Protein AF-G0EFP1-F1 (afdb_monomer_lite)

Secondary structure (DSSP, 8-state):
--THHHHHHHHHHHHHHTHHHHHHHHHHHHHHHHHH-SS-HHHHHHHHHHH-TTS-HHHHHHHHHHHHHHHHHHHHHHHHH---HHHH--HHHHHHHHIIIIIHHHHHHHHHHHHHT--EEE--SSSSPPPSEEEEEEEE-SSEEEEEEEEE-HHHHHHHHHHHHHHHHHHHTTPPPPPPTTTT-----EEEEEETTT--EEEEEEEETTEEEEEEGGGB-EETTEEEEEE-TT---EEE-BS-HHHHHHHHHH-SS--TTHHHHHHHHHHHHHHHHHHHHHHT----------SS-------------TT-----

Foldseek 3Di:
DPPPPPVVVVLLVQLVVCQVVLLVLLLVVLVVCLVPDPDDLLLVVLSCLSVAPQADPVLNVQLVVLSSVQSSQLSSCCVVPVDDSNVSRDSVVSSVCSCVRRVPVVCVVCVVLCVQAPAQEDEDVVFDPAFPDKDWDWDDDPWKIKIKIWTHGPCLVVCQVVLVVVQVVCVVVVHDRPDHSLVVPQTWIKIFIATPPPRATQWIWTDQRPFIFIGGPVFADDDSRYWYWFDDRPDSGTATHGPDLVSQLVRLLVTPDPDPCSNVSSVVSSVRRVVSVVSCVVPVRPRPPPPPCPPSPPDDPGDPDDPPDSPPDDDD

pLDDT: mean 75.45, std 19.19, range [23.55, 97.88]

Organism: Pyrolobus fumarii (strain DSM 11204 / 1A) (NCBI:txid694429)

Structure (mmCIF, N/CA/C/O backbone):
data_AF-G0EFP1-F1
#
_entry.id   AF-G0EFP1-F1
#
loop_
_atom_site.group_PDB
_atom_site.id
_atom_site.type_symbol
_atom_site.label_atom_id
_atom_site.label_alt_id
_atom_site.label_comp_id
_atom_site.label_asym_id
_atom_site.label_entity_id
_atom_site.label_seq_id
_atom_site.pdbx_PDB_ins_code
_atom_site.Cartn_x
_atom_site.Cartn_y
_atom_site.Cartn_z
_atom_site.occupancy
_atom_site.B_iso_or_equiv
_atom_site.auth_seq_id
_atom_site.auth_comp_id
_atom_site.auth_asym_id
_atom_site.auth_atom_id
_atom_site.pdbx_PDB_model_num
ATOM 1 N N . MET A 1 1 ? -45.341 -12.953 31.056 1.00 45.78 1 MET A N 1
ATOM 2 C CA . MET A 1 1 ? -43.883 -12.729 31.180 1.00 45.78 1 MET A CA 1
ATOM 3 C C . MET A 1 1 ? -43.419 -11.930 29.965 1.00 45.78 1 MET A C 1
ATOM 5 O O . MET A 1 1 ? -43.384 -12.487 28.881 1.00 45.78 1 MET A O 1
ATOM 9 N N . GLY A 1 2 ? -43.171 -10.623 30.105 1.00 49.38 2 GLY A N 1
ATOM 10 C CA . GLY A 1 2 ? -42.844 -9.733 28.971 1.00 49.38 2 GLY A CA 1
ATOM 11 C C . GLY A 1 2 ? -42.000 -8.502 29.335 1.00 49.38 2 GLY A C 1
ATOM 12 O O . GLY A 1 2 ? -41.936 -7.553 28.566 1.00 49.38 2 GLY A O 1
ATOM 13 N N . GLY A 1 3 ? -41.352 -8.491 30.507 1.00 51.41 3 GLY A N 1
ATOM 14 C CA . GLY A 1 3 ? -40.657 -7.308 31.043 1.00 51.41 3 GLY A CA 1
ATOM 15 C C . GLY A 1 3 ? -39.230 -7.060 30.527 1.00 51.41 3 GLY A C 1
ATOM 16 O O . GLY A 1 3 ? -38.629 -6.054 30.883 1.00 51.41 3 GLY A O 1
ATOM 17 N N . GLY A 1 4 ? -38.662 -7.946 29.700 1.00 54.00 4 GLY A N 1
ATOM 18 C CA . GLY A 1 4 ? -37.251 -7.853 29.288 1.00 54.00 4 GLY A CA 1
ATOM 19 C C . GLY A 1 4 ? -36.948 -6.834 28.180 1.00 54.00 4 GLY A C 1
ATOM 20 O O . GLY A 1 4 ? -35.808 -6.397 28.044 1.00 54.00 4 GLY A O 1
ATOM 21 N N . SER A 1 5 ? -37.944 -6.432 27.382 1.00 60.22 5 SER A N 1
ATOM 22 C CA . SER A 1 5 ? -37.694 -5.662 26.152 1.00 60.22 5 SER A CA 1
ATOM 23 C C . SER A 1 5 ? -37.491 -4.159 26.384 1.00 60.22 5 SER A C 1
ATOM 25 O O . SER A 1 5 ? -36.650 -3.565 25.712 1.00 60.22 5 SER A O 1
ATOM 27 N N . ALA A 1 6 ? -38.212 -3.544 27.328 1.00 63.56 6 ALA A N 1
ATOM 28 C CA . ALA A 1 6 ? -38.136 -2.100 27.579 1.00 63.56 6 ALA A CA 1
ATOM 29 C C . ALA A 1 6 ? -36.836 -1.688 28.291 1.00 63.56 6 ALA A C 1
ATOM 31 O O . ALA A 1 6 ? -36.198 -0.713 27.899 1.00 63.56 6 ALA A O 1
ATOM 32 N N . ALA A 1 7 ? -36.386 -2.472 29.278 1.00 67.75 7 ALA A N 1
ATOM 33 C CA . ALA A 1 7 ? -35.127 -2.214 29.979 1.00 67.75 7 ALA A CA 1
ATOM 34 C C . ALA A 1 7 ? -33.909 -2.352 29.045 1.00 67.75 7 ALA A C 1
ATOM 36 O O . ALA A 1 7 ? -32.998 -1.528 29.073 1.00 67.75 7 ALA A O 1
ATOM 37 N N . ALA A 1 8 ? -33.918 -3.350 28.153 1.00 69.56 8 ALA A N 1
ATOM 38 C CA . ALA A 1 8 ? -32.854 -3.538 27.168 1.00 69.56 8 ALA A CA 1
ATOM 39 C C . ALA A 1 8 ? -32.821 -2.431 26.097 1.00 69.56 8 ALA A C 1
ATOM 41 O O . ALA A 1 8 ? -31.744 -2.095 25.600 1.00 69.56 8 ALA A O 1
ATOM 42 N N . ALA A 1 9 ? -33.978 -1.862 25.740 1.00 72.88 9 ALA A N 1
ATOM 43 C CA . ALA A 1 9 ? -34.062 -0.723 24.828 1.00 72.88 9 ALA A CA 1
ATOM 44 C C . ALA A 1 9 ? -33.479 0.553 25.464 1.00 72.88 9 ALA A C 1
ATOM 46 O O . ALA A 1 9 ? -32.617 1.182 24.853 1.00 72.88 9 ALA A O 1
ATOM 47 N N . GLY A 1 10 ? -33.839 0.859 26.718 1.00 79.69 10 GLY A N 1
ATOM 48 C CA . GLY A 1 10 ? -33.306 2.023 27.440 1.00 79.69 10 GLY A CA 1
ATOM 49 C C . GLY A 1 10 ? -31.780 1.996 27.584 1.00 79.69 10 GLY A C 1
ATOM 50 O O . GLY A 1 10 ? -31.104 2.962 27.239 1.00 79.69 10 GLY A O 1
ATOM 51 N N . VAL A 1 11 ? -31.212 0.842 27.959 1.00 80.81 11 VAL A N 1
ATOM 52 C CA . VAL A 1 11 ? -29.749 0.669 28.070 1.00 80.81 11 VAL A CA 1
ATOM 53 C C . VAL A 1 11 ? -29.036 0.888 26.729 1.00 80.81 11 VAL A C 1
ATOM 55 O O . VAL A 1 11 ? -27.918 1.404 26.694 1.00 80.81 11 VAL A O 1
ATOM 58 N N . ARG A 1 12 ? -29.658 0.515 25.602 1.00 80.62 12 ARG A N 1
ATOM 59 C CA . ARG A 1 12 ? -29.070 0.727 24.268 1.00 80.62 12 ARG A CA 1
ATOM 60 C C . ARG A 1 12 ? -29.062 2.196 23.862 1.00 80.62 12 ARG A C 1
ATOM 62 O O . ARG A 1 12 ? -28.084 2.632 23.253 1.00 80.62 12 ARG A O 1
ATOM 69 N N . ASP A 1 13 ? -30.108 2.942 24.188 1.00 86.25 13 ASP A N 1
ATOM 70 C CA . ASP A 1 13 ? -30.174 4.369 23.871 1.00 86.25 13 ASP A CA 1
ATOM 71 C C . ASP A 1 13 ? -29.194 5.179 24.726 1.00 86.25 13 ASP A C 1
ATOM 73 O O . ASP A 1 13 ? -28.472 6.029 24.196 1.00 86.25 13 ASP A O 1
ATOM 77 N N . ASP A 1 14 ? -29.044 4.837 26.005 1.00 87.25 14 ASP A N 1
ATOM 78 C CA . ASP A 1 14 ? -28.037 5.461 26.866 1.00 87.25 14 ASP A CA 1
ATOM 79 C C . ASP A 1 14 ? -26.607 5.097 26.446 1.00 87.25 14 ASP A C 1
ATOM 81 O O . ASP A 1 14 ? -25.728 5.961 26.400 1.00 87.25 14 ASP A O 1
ATOM 85 N N . ALA A 1 15 ? -26.363 3.855 26.016 1.00 89.25 15 ALA A N 1
ATOM 86 C CA . ALA A 1 15 ? -25.062 3.466 25.471 1.00 89.25 15 ALA A CA 1
ATOM 87 C C . ALA A 1 15 ? -24.703 4.251 24.197 1.00 89.25 15 ALA A C 1
ATOM 89 O O . ALA A 1 15 ? -23.540 4.600 23.990 1.00 89.25 15 ALA A O 1
ATOM 90 N N . ARG A 1 16 ? -25.689 4.570 23.344 1.00 88.50 16 ARG A N 1
ATOM 91 C CA . ARG A 1 16 ? -25.474 5.403 22.149 1.00 88.50 16 ARG A CA 1
ATOM 92 C C . ARG A 1 16 ? -25.093 6.837 22.507 1.00 88.50 16 ARG A C 1
ATOM 94 O O . ARG A 1 16 ? -24.258 7.411 21.813 1.00 88.50 16 ARG A O 1
ATOM 101 N N . ARG A 1 17 ? -25.639 7.393 23.593 1.00 91.75 17 ARG A N 1
ATOM 102 C CA . ARG A 1 17 ? -25.256 8.725 24.101 1.00 91.75 17 ARG A CA 1
ATOM 103 C C . ARG A 1 17 ? -23.808 8.759 24.597 1.00 91.75 17 ARG A C 1
ATOM 105 O O . ARG A 1 17 ? -23.119 9.752 24.393 1.00 91.75 17 ARG A O 1
ATOM 112 N N . LEU A 1 18 ? -23.324 7.660 25.179 1.00 92.00 18 LEU A N 1
ATOM 113 C CA . LEU A 1 18 ? -21.943 7.524 25.662 1.00 92.00 18 LEU A CA 1
ATOM 114 C C . LEU A 1 18 ? -20.920 7.180 24.566 1.00 92.00 18 LEU A C 1
ATOM 116 O O . LEU A 1 18 ? -19.719 7.131 24.838 1.00 92.00 18 LEU A O 1
ATOM 120 N N . LEU A 1 19 ? -21.362 6.949 23.326 1.00 90.00 19 LEU A N 1
ATOM 121 C CA . LEU A 1 19 ? -20.497 6.490 22.240 1.00 90.00 19 LEU A CA 1
ATOM 122 C C . LEU A 1 19 ? -19.274 7.400 21.987 1.00 90.00 19 LEU A C 1
ATOM 124 O O . LEU A 1 19 ? -18.173 6.853 21.893 1.00 90.00 19 LEU A O 1
ATOM 128 N N . PRO A 1 20 ? -19.390 8.744 21.929 1.00 92.56 20 PRO A N 1
ATOM 129 C CA . PRO A 1 20 ? -18.225 9.609 21.719 1.00 92.56 20 PRO A CA 1
ATOM 130 C C . PRO A 1 20 ? -17.177 9.483 22.836 1.00 92.56 20 PRO A C 1
ATOM 132 O O . PRO A 1 20 ? -15.982 9.401 22.561 1.00 92.56 20 PRO A O 1
ATOM 135 N N . GLN A 1 21 ? -17.622 9.382 24.093 1.00 92.69 21 GLN A N 1
ATOM 136 C CA . GLN A 1 21 ? -16.735 9.225 25.252 1.00 92.69 21 GLN A CA 1
ATOM 137 C C . GLN A 1 21 ? -16.020 7.868 25.225 1.00 92.69 21 GLN A C 1
ATOM 139 O O . GLN A 1 21 ? -14.828 7.771 25.517 1.00 92.69 21 GLN A O 1
ATOM 144 N N . ALA A 1 22 ? -16.730 6.809 24.827 1.00 89.75 22 ALA A N 1
ATOM 145 C CA . ALA A 1 22 ? -16.151 5.480 24.683 1.00 89.75 22 ALA A CA 1
ATOM 146 C C . ALA A 1 22 ? -15.106 5.416 23.551 1.00 89.75 22 ALA A C 1
ATOM 148 O O . ALA A 1 22 ? -14.075 4.763 23.719 1.00 89.75 22 ALA A O 1
ATOM 149 N N . ILE A 1 23 ? -15.325 6.117 22.431 1.00 89.62 23 ILE A N 1
ATOM 150 C CA . ILE A 1 23 ? -14.333 6.244 21.347 1.00 89.62 23 ILE A CA 1
ATOM 151 C C . ILE A 1 23 ? -13.080 6.966 21.857 1.00 89.62 23 ILE A C 1
ATOM 153 O O . ILE A 1 23 ? -11.978 6.434 21.725 1.00 89.62 23 ILE A O 1
ATOM 157 N N . GLN A 1 24 ? -13.239 8.101 22.542 1.00 91.12 24 GLN A N 1
ATOM 158 C CA . GLN A 1 24 ? -12.116 8.841 23.127 1.00 91.12 24 GLN A CA 1
ATOM 159 C C . GLN A 1 24 ? -11.308 7.982 24.122 1.00 91.12 24 GLN A C 1
ATOM 161 O O . GLN A 1 24 ? -10.073 8.018 24.153 1.00 91.12 24 GLN A O 1
ATOM 166 N N . ALA A 1 25 ? -11.990 7.154 24.920 1.00 88.94 25 ALA A N 1
ATOM 167 C CA . ALA A 1 25 ? -11.348 6.203 25.825 1.00 88.94 25 ALA A CA 1
ATOM 168 C C . ALA A 1 25 ? -10.535 5.128 25.074 1.00 88.94 25 ALA A C 1
ATOM 170 O O . ALA A 1 25 ? -9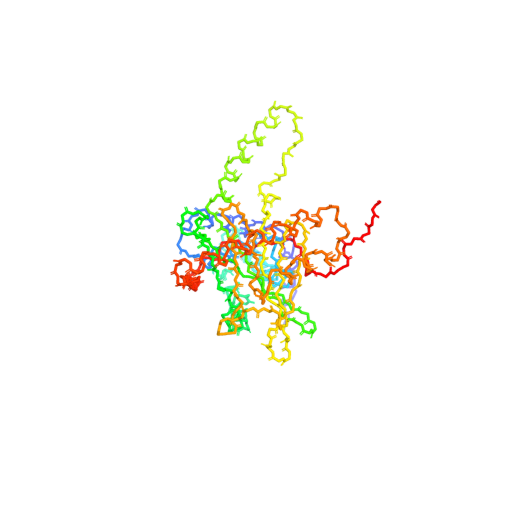.447 4.752 25.528 1.00 88.94 25 ALA A O 1
ATOM 171 N N . ILE A 1 26 ? -11.029 4.643 23.928 1.00 89.00 26 ILE A N 1
ATOM 172 C CA . ILE A 1 26 ? -10.292 3.723 23.048 1.00 89.00 26 ILE A CA 1
ATOM 173 C C . ILE A 1 26 ? -9.031 4.395 22.504 1.00 89.00 26 ILE A C 1
ATOM 175 O O . ILE A 1 26 ? -7.943 3.833 22.658 1.00 89.00 26 ILE A O 1
ATOM 179 N N . GLU A 1 27 ? -9.150 5.595 21.935 1.00 88.25 27 GLU A N 1
ATOM 180 C CA . GLU A 1 27 ? -8.028 6.332 21.343 1.00 88.25 27 GLU A CA 1
ATOM 181 C C . GLU A 1 27 ? -6.901 6.552 22.356 1.00 88.25 27 GLU A C 1
ATOM 183 O O . GLU A 1 27 ? -5.749 6.180 22.117 1.00 88.25 27 GLU A O 1
ATOM 188 N N . LYS A 1 28 ? -7.245 7.051 23.550 1.00 89.69 28 LYS A N 1
ATOM 189 C CA . LYS A 1 28 ? -6.296 7.260 24.653 1.00 89.69 28 LYS A CA 1
ATOM 190 C C . LYS A 1 28 ? -5.547 5.975 25.014 1.00 89.69 28 LYS A C 1
ATOM 192 O O . LYS A 1 28 ? -4.343 5.999 25.291 1.00 89.69 28 LYS A O 1
ATOM 197 N N . ARG A 1 29 ? -6.238 4.831 25.017 1.00 88.69 29 ARG A N 1
ATOM 198 C CA . ARG A 1 29 ? -5.626 3.535 25.333 1.00 88.69 29 ARG A CA 1
ATOM 199 C C . ARG A 1 29 ? -4.753 2.989 24.213 1.00 88.69 29 ARG A C 1
ATOM 201 O O . ARG A 1 29 ? -3.723 2.389 24.521 1.00 88.69 29 ARG A O 1
ATOM 208 N N . LEU A 1 30 ? -5.126 3.200 22.955 1.00 85.94 30 LEU A N 1
ATOM 209 C CA . LEU A 1 30 ? -4.290 2.851 21.808 1.00 85.94 30 LEU A CA 1
ATOM 210 C C . LEU A 1 30 ? -3.011 3.693 21.786 1.00 85.94 30 LEU A C 1
ATOM 212 O O . LEU A 1 30 ? -1.922 3.133 21.696 1.00 85.94 30 LEU A O 1
ATOM 216 N N . GLN A 1 31 ? -3.104 5.006 22.003 1.00 86.25 31 GLN A N 1
ATOM 217 C CA . GLN A 1 31 ? -1.928 5.875 22.120 1.00 86.25 31 GLN A CA 1
ATOM 218 C C . GLN A 1 31 ? -0.997 5.437 23.263 1.00 86.25 31 GLN A C 1
ATOM 220 O O . GLN A 1 31 ? 0.221 5.357 23.093 1.00 86.25 31 GLN A O 1
ATOM 225 N N . ALA A 1 32 ? -1.556 5.090 24.428 1.00 87.06 32 ALA A N 1
ATOM 226 C CA . ALA A 1 32 ? -0.771 4.552 25.539 1.00 87.06 32 ALA A CA 1
ATOM 227 C C . ALA A 1 32 ? -0.103 3.206 25.194 1.00 87.06 32 ALA A C 1
ATOM 229 O O . ALA A 1 32 ? 1.018 2.949 25.637 1.00 87.06 32 ALA A O 1
ATOM 230 N N . TYR A 1 33 ? -0.766 2.355 24.404 1.00 84.94 33 TYR A N 1
ATOM 231 C CA . TYR A 1 33 ? -0.208 1.094 23.914 1.00 84.94 33 TYR A CA 1
ATOM 232 C C . TYR A 1 33 ? 0.968 1.325 22.954 1.00 84.94 33 TYR A C 1
ATOM 234 O O . TYR A 1 33 ? 2.028 0.723 23.146 1.00 84.94 33 TYR A O 1
ATOM 242 N N . LEU A 1 34 ? 0.813 2.235 21.986 1.00 79.25 34 LEU A N 1
ATOM 243 C CA . LEU A 1 34 ? 1.847 2.600 21.011 1.00 79.25 34 LEU A CA 1
ATOM 244 C C . LEU A 1 34 ? 3.135 3.087 21.688 1.00 79.25 34 LEU A C 1
ATOM 246 O O . LEU A 1 34 ? 4.224 2.659 21.312 1.00 79.25 34 LEU A O 1
ATOM 250 N N . ARG A 1 35 ? 3.015 3.905 22.744 1.00 82.00 35 ARG A N 1
ATOM 251 C CA . ARG A 1 35 ? 4.166 4.397 23.525 1.00 82.00 35 ARG A CA 1
ATOM 252 C C . ARG A 1 35 ? 4.910 3.289 24.278 1.00 82.00 35 ARG A C 1
ATOM 254 O O . ARG A 1 35 ? 6.112 3.401 24.487 1.00 82.00 35 ARG A O 1
ATOM 261 N N . LYS A 1 36 ? 4.205 2.241 24.724 1.00 81.25 36 LYS A N 1
ATOM 262 C CA . LYS A 1 36 ? 4.746 1.210 25.631 1.00 81.25 36 LYS A CA 1
ATOM 263 C C . LYS A 1 36 ? 5.221 -0.068 24.940 1.00 81.25 36 LYS A C 1
ATOM 265 O O . LYS A 1 36 ? 6.009 -0.795 25.535 1.00 81.25 36 LYS A O 1
ATOM 270 N N . SER A 1 37 ? 4.735 -0.386 23.738 1.00 63.62 37 SER A N 1
ATOM 271 C CA . SER A 1 37 ? 4.982 -1.690 23.100 1.00 63.62 37 SER A CA 1
ATOM 272 C C . SER A 1 37 ? 5.974 -1.616 21.933 1.00 63.62 37 SER A C 1
ATOM 274 O O . SER A 1 37 ? 5.566 -1.376 20.793 1.00 63.62 37 SER A O 1
ATOM 276 N N . PRO A 1 38 ? 7.273 -1.910 22.151 1.00 55.75 38 PRO A N 1
ATOM 277 C CA . PRO A 1 38 ? 8.262 -1.984 21.078 1.00 55.75 38 PRO A CA 1
ATOM 278 C C . PRO A 1 38 ? 8.176 -3.246 20.192 1.00 55.75 38 PRO A C 1
ATOM 280 O O . PRO A 1 38 ? 8.771 -3.242 19.118 1.00 55.75 38 PRO A O 1
ATOM 283 N N . ARG A 1 39 ? 7.464 -4.317 20.602 1.00 54.59 39 ARG A N 1
ATOM 284 C CA . ARG A 1 39 ? 7.691 -5.680 20.057 1.00 54.59 39 ARG A CA 1
ATOM 285 C C . ARG A 1 39 ? 6.603 -6.286 19.151 1.00 54.59 39 ARG A C 1
ATOM 287 O O . ARG A 1 39 ? 6.962 -7.018 18.236 1.00 54.59 39 ARG A O 1
ATOM 294 N N . HIS A 1 40 ? 5.313 -5.981 19.321 1.00 66.00 40 HIS A N 1
ATOM 295 C CA . HIS A 1 40 ? 4.252 -6.580 18.485 1.00 66.00 40 HIS A CA 1
ATOM 296 C C . HIS A 1 40 ? 3.886 -5.674 17.315 1.00 66.00 40 HIS A C 1
ATOM 298 O O . HIS A 1 40 ? 2.993 -4.833 17.414 1.00 66.00 40 HIS A O 1
ATOM 304 N N . ARG A 1 41 ? 4.618 -5.820 16.208 1.00 65.31 41 ARG A N 1
ATOM 305 C CA . ARG A 1 41 ? 4.515 -4.867 15.103 1.00 65.31 41 ARG A CA 1
ATOM 306 C C . ARG A 1 41 ? 3.151 -4.918 14.366 1.00 65.31 41 ARG A C 1
ATOM 308 O O . ARG A 1 41 ? 2.656 -3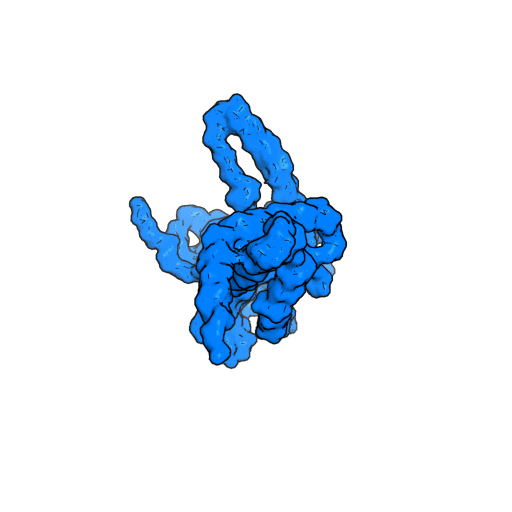.857 14.015 1.00 65.31 41 ARG A O 1
ATOM 315 N N . VAL A 1 42 ? 2.476 -6.076 14.257 1.00 66.94 42 VAL A N 1
ATOM 316 C CA . VAL A 1 42 ? 1.095 -6.173 13.704 1.00 66.94 42 VAL A CA 1
ATOM 317 C C . VAL A 1 42 ? 0.094 -5.399 14.566 1.00 66.94 42 VAL A C 1
ATOM 319 O O . VAL A 1 42 ? -0.680 -4.589 14.079 1.00 66.94 42 VAL A O 1
ATOM 322 N N . HIS A 1 43 ? 0.144 -5.575 15.882 1.00 72.25 43 HIS A N 1
ATOM 323 C CA . HIS A 1 43 ? -0.727 -4.844 16.802 1.00 72.25 43 HIS A CA 1
ATOM 324 C C . HIS A 1 43 ? -0.472 -3.336 16.804 1.00 72.25 43 HIS A C 1
ATOM 326 O O . HIS A 1 43 ? -1.399 -2.554 16.995 1.00 72.25 43 HIS A O 1
ATOM 332 N N . ARG A 1 44 ? 0.779 -2.915 16.595 1.00 75.00 44 ARG A N 1
ATOM 333 C CA . ARG A 1 44 ? 1.097 -1.501 16.395 1.00 75.00 44 ARG A CA 1
ATOM 334 C C . ARG A 1 44 ? 0.416 -0.972 15.139 1.00 75.00 44 ARG A C 1
ATOM 336 O O . ARG A 1 44 ? -0.255 0.045 15.222 1.00 75.00 44 ARG A O 1
ATOM 343 N N . LEU A 1 45 ? 0.538 -1.697 14.032 1.00 68.31 45 LEU A N 1
ATOM 344 C CA . LEU A 1 45 ? -0.103 -1.341 12.777 1.00 68.31 45 LEU A CA 1
ATOM 345 C C . LEU A 1 45 ? -1.614 -1.188 12.944 1.00 68.31 45 LEU A C 1
ATOM 347 O O . LEU A 1 45 ? -2.169 -0.167 12.580 1.00 68.31 45 LEU A O 1
ATOM 351 N N . LEU A 1 46 ? -2.281 -2.175 13.538 1.00 75.25 46 LEU A N 1
ATOM 352 C CA . LEU A 1 46 ? -3.731 -2.133 13.740 1.00 75.25 46 LEU A CA 1
ATOM 353 C C . LEU A 1 46 ? -4.149 -0.993 14.681 1.00 75.25 46 LEU A C 1
ATOM 355 O O . LEU A 1 46 ? -5.226 -0.423 14.524 1.00 75.25 46 LEU A O 1
ATOM 359 N N . ALA A 1 47 ? -3.298 -0.630 15.644 1.00 77.75 47 ALA A N 1
ATOM 360 C CA . ALA A 1 47 ? -3.502 0.563 16.457 1.00 77.75 47 ALA A CA 1
ATOM 361 C C . ALA A 1 47 ? -3.321 1.858 15.645 1.00 77.75 47 ALA A C 1
ATOM 363 O O . ALA A 1 47 ? -4.065 2.803 15.876 1.00 77.75 47 ALA A O 1
ATOM 364 N N . GLU A 1 48 ? -2.383 1.898 14.697 1.00 74.81 48 GLU A N 1
ATOM 365 C CA . GLU A 1 48 ? -2.227 3.004 13.743 1.00 74.81 48 GLU A CA 1
ATOM 366 C C . GLU A 1 48 ? -3.440 3.089 12.798 1.00 74.81 48 GLU A C 1
ATOM 368 O O . GLU A 1 48 ? -3.994 4.173 12.675 1.00 74.81 48 GLU A O 1
ATOM 373 N N . VAL A 1 49 ? -3.952 1.970 12.252 1.00 71.94 49 VAL A N 1
ATOM 374 C CA . VAL A 1 49 ? -5.225 1.912 11.478 1.00 71.94 49 VAL A CA 1
ATOM 375 C C . VAL A 1 49 ? -6.350 2.620 12.203 1.00 71.94 49 VAL A C 1
ATOM 377 O O . VAL A 1 49 ? -7.135 3.356 11.615 1.00 71.94 49 VAL A O 1
ATOM 380 N N . ALA A 1 50 ? -6.461 2.344 13.496 1.00 75.12 50 ALA A N 1
ATOM 381 C CA . ALA A 1 50 ? -7.556 2.843 14.296 1.00 75.12 50 ALA A CA 1
ATOM 382 C C . ALA A 1 50 ? -7.464 4.349 14.584 1.00 75.12 50 ALA A C 1
ATOM 384 O O . ALA A 1 50 ? -8.472 4.937 14.966 1.00 75.12 50 ALA A O 1
ATOM 385 N N . LEU A 1 51 ? -6.279 4.949 14.443 1.00 78.81 51 LEU A N 1
ATOM 386 C CA . LEU A 1 51 ? -6.009 6.344 14.799 1.00 78.81 51 LEU A CA 1
ATOM 387 C C . LEU A 1 51 ? -5.728 7.238 13.588 1.00 78.81 51 LEU A C 1
ATOM 389 O O . LEU A 1 51 ? -5.816 8.454 13.712 1.00 78.81 51 LEU A O 1
ATOM 393 N N . ASP A 1 52 ? -5.361 6.652 12.454 1.00 73.31 52 ASP A N 1
ATOM 394 C CA . ASP A 1 52 ? -4.888 7.361 11.275 1.00 73.31 52 ASP A CA 1
ATOM 395 C C . ASP A 1 52 ? -5.980 7.363 10.194 1.00 73.31 52 ASP A C 1
ATOM 397 O O . ASP A 1 52 ? -6.533 6.330 9.811 1.00 73.31 52 ASP A O 1
ATOM 401 N N . ASP A 1 53 ? -6.353 8.545 9.719 1.00 64.44 53 ASP A N 1
ATOM 402 C CA . ASP A 1 53 ? -7.407 8.734 8.726 1.00 64.44 53 ASP A CA 1
ATOM 403 C C . ASP A 1 53 ? -6.931 8.536 7.283 1.00 64.44 53 ASP A C 1
ATOM 405 O O . ASP A 1 53 ? -7.759 8.475 6.371 1.00 64.44 53 ASP A O 1
ATOM 409 N N . ARG A 1 54 ? -5.623 8.347 7.097 1.00 58.16 54 ARG A N 1
ATOM 410 C CA . ARG A 1 54 ? -4.930 8.178 5.815 1.00 58.16 54 ARG A CA 1
ATOM 411 C C . ARG A 1 54 ? -4.945 6.719 5.352 1.00 58.16 54 ARG A C 1
ATOM 413 O O . ARG A 1 54 ? -4.222 6.334 4.441 1.00 58.16 54 ARG A O 1
ATOM 420 N N . TRP A 1 55 ? -5.747 5.879 5.998 1.00 59.41 55 TRP A N 1
ATOM 421 C CA . TRP A 1 55 ? -5.968 4.508 5.562 1.00 59.41 55 TRP A CA 1
ATOM 422 C C . TRP A 1 55 ? -6.951 4.451 4.393 1.00 59.41 55 TRP A C 1
ATOM 424 O O . TRP A 1 55 ? -7.852 5.293 4.305 1.00 59.41 55 TRP A O 1
ATOM 434 N N . PRO A 1 56 ? -6.841 3.420 3.535 1.00 64.75 56 PRO A N 1
ATOM 435 C CA . PRO A 1 56 ? -7.720 3.259 2.384 1.00 64.75 56 PRO A CA 1
ATOM 436 C C . PRO A 1 56 ? -9.186 3.316 2.826 1.00 64.75 56 PRO A C 1
ATOM 438 O O . PRO A 1 56 ? -9.517 2.687 3.839 1.00 64.75 56 PRO A O 1
ATOM 441 N N . PRO A 1 57 ? -10.086 4.016 2.109 1.00 69.25 57 PRO A N 1
ATOM 442 C CA . PRO A 1 57 ? -11.448 4.251 2.589 1.00 69.25 57 PRO A CA 1
ATOM 443 C C . PRO A 1 57 ? -12.194 2.976 3.002 1.00 69.25 57 PRO A C 1
ATOM 445 O O . PRO A 1 57 ? -12.860 2.964 4.035 1.00 69.25 57 PRO A O 1
ATOM 448 N N . SER A 1 58 ? -12.029 1.886 2.248 1.00 70.75 58 SER A N 1
ATOM 449 C CA . SER A 1 58 ? -12.643 0.582 2.532 1.00 70.75 58 SER A CA 1
ATOM 450 C C . SER A 1 58 ? -12.104 -0.063 3.817 1.00 70.75 58 SER A C 1
ATOM 452 O O . SER A 1 58 ? -12.875 -0.499 4.675 1.00 70.75 58 SER A O 1
ATOM 454 N N . VAL A 1 59 ? -10.780 -0.071 3.990 1.00 72.50 59 VAL A N 1
ATOM 455 C CA . VAL A 1 59 ? -10.091 -0.582 5.185 1.00 72.50 59 VAL A CA 1
ATOM 456 C C . VAL A 1 59 ? -10.465 0.249 6.412 1.00 72.50 59 VAL A C 1
ATOM 458 O O . VAL A 1 59 ? -10.824 -0.299 7.457 1.00 72.50 59 VAL A O 1
ATOM 461 N N . ARG A 1 60 ? -10.454 1.577 6.268 1.00 78.00 60 ARG A N 1
ATOM 462 C CA . ARG A 1 60 ? -10.808 2.524 7.324 1.00 78.00 60 ARG A CA 1
ATOM 463 C C . ARG A 1 60 ? -12.263 2.377 7.741 1.00 78.00 60 ARG A C 1
ATOM 465 O O . ARG A 1 60 ? -12.536 2.293 8.933 1.00 78.00 60 ARG A O 1
ATOM 472 N N . GLN A 1 61 ? -13.196 2.301 6.792 1.00 82.38 61 GLN A N 1
ATOM 473 C CA . GLN A 1 61 ? -14.612 2.093 7.098 1.00 82.38 61 GLN A CA 1
ATOM 474 C C . GLN A 1 61 ? -14.801 0.823 7.931 1.00 82.38 61 GLN A C 1
ATOM 476 O O . GLN A 1 61 ? -15.463 0.857 8.971 1.00 82.38 61 GLN A O 1
ATOM 481 N N . ARG A 1 62 ? -14.149 -0.277 7.537 1.00 84.31 62 ARG A N 1
ATOM 482 C CA . ARG A 1 62 ? -14.235 -1.534 8.278 1.00 84.31 62 ARG A CA 1
ATOM 483 C C . ARG A 1 62 ? -13.632 -1.438 9.680 1.00 84.31 62 ARG A C 1
ATOM 485 O O . ARG A 1 62 ? -14.219 -1.940 10.639 1.00 84.31 62 ARG A O 1
ATOM 492 N N . ALA A 1 63 ? -12.488 -0.774 9.824 1.00 84.44 63 ALA A N 1
ATOM 493 C CA . ALA A 1 63 ? -11.868 -0.538 11.123 1.00 84.44 63 ALA A CA 1
ATOM 494 C C . ALA A 1 63 ? -12.749 0.338 12.031 1.00 84.44 63 ALA A C 1
ATOM 496 O O . ALA A 1 63 ? -12.949 0.004 13.199 1.00 84.44 63 ALA A O 1
ATOM 497 N N . LEU A 1 64 ? -13.342 1.406 11.490 1.00 86.75 64 LEU A N 1
ATOM 498 C CA . LEU A 1 64 ? -14.256 2.296 12.210 1.00 86.75 64 LEU A CA 1
ATOM 499 C C . LEU A 1 64 ? -15.514 1.565 12.686 1.00 86.75 64 LEU A C 1
ATOM 501 O O . LEU A 1 64 ? -15.951 1.782 13.815 1.00 86.75 64 LEU A O 1
ATOM 505 N N . GLU A 1 65 ? -16.076 0.661 11.881 1.00 90.94 65 GLU A N 1
ATOM 506 C CA . GLU A 1 65 ? -17.182 -0.204 12.310 1.00 90.94 65 GLU A CA 1
ATOM 507 C C . GLU A 1 65 ? -16.790 -1.065 13.518 1.00 90.94 65 GLU A C 1
ATOM 509 O O . GLU A 1 65 ? -17.541 -1.165 14.492 1.00 90.94 65 GLU A O 1
ATOM 514 N N . ILE A 1 66 ? -15.597 -1.664 13.490 1.00 91.00 66 ILE A N 1
ATOM 515 C CA . ILE A 1 66 ? -15.080 -2.488 14.591 1.00 91.00 66 ILE A CA 1
ATOM 516 C C . ILE A 1 66 ? -14.867 -1.638 15.850 1.00 91.00 66 ILE A C 1
ATOM 518 O O . ILE A 1 66 ? -15.300 -2.040 16.933 1.00 91.00 66 ILE A O 1
ATOM 522 N N . ILE A 1 67 ? -14.263 -0.454 15.715 1.00 89.31 67 ILE A N 1
ATOM 523 C CA . ILE A 1 67 ? -14.041 0.493 16.818 1.00 89.31 67 ILE A CA 1
ATOM 524 C C . ILE A 1 67 ? -15.373 0.928 17.420 1.00 89.31 67 ILE A C 1
ATOM 526 O O . ILE A 1 67 ? -15.543 0.868 18.636 1.00 89.31 67 ILE A O 1
ATOM 530 N N . ARG A 1 68 ? -16.347 1.296 16.583 1.00 88.94 68 ARG A N 1
ATOM 531 C CA . ARG A 1 68 ? -17.688 1.690 17.022 1.00 88.94 68 ARG A CA 1
ATOM 532 C C . ARG A 1 68 ? -18.374 0.567 17.796 1.00 88.94 68 ARG A C 1
ATOM 534 O O . ARG A 1 68 ? -18.964 0.819 18.843 1.00 88.94 68 ARG A O 1
ATOM 541 N N . ASN A 1 69 ? -18.270 -0.671 17.319 1.00 91.25 69 ASN A N 1
ATOM 542 C CA . ASN A 1 69 ? -18.846 -1.833 17.995 1.00 91.25 69 ASN A CA 1
ATOM 543 C C . ASN A 1 69 ? -18.164 -2.123 19.341 1.00 91.25 69 ASN A C 1
ATOM 545 O O . ASN A 1 69 ? -18.840 -2.458 20.316 1.00 91.25 69 ASN A O 1
ATOM 549 N N . GLU A 1 70 ? -16.840 -1.974 19.429 1.00 91.62 70 GLU A N 1
ATOM 550 C CA . GLU A 1 70 ? -16.118 -2.094 20.701 1.00 91.62 70 GLU A CA 1
ATOM 551 C C . GLU A 1 70 ? -16.454 -0.953 21.671 1.00 91.62 70 GLU A C 1
ATOM 553 O O . GLU A 1 70 ? -16.618 -1.208 22.865 1.00 91.62 70 GLU A O 1
ATOM 558 N N . ALA A 1 71 ? -16.626 0.273 21.172 1.00 89.19 71 ALA A N 1
ATOM 559 C CA . ALA A 1 71 ? -17.029 1.431 21.965 1.00 89.19 71 ALA A CA 1
ATOM 560 C C . ALA A 1 71 ? -18.444 1.258 22.536 1.00 89.19 71 ALA A C 1
ATOM 562 O O . ALA A 1 71 ? -18.654 1.452 23.732 1.00 89.19 71 ALA A O 1
ATOM 563 N N . LEU A 1 72 ? -19.397 0.798 21.715 1.00 90.62 72 LEU A N 1
ATOM 564 C CA . LEU A 1 72 ? -20.746 0.454 22.174 1.00 90.62 72 LEU A CA 1
ATOM 565 C C . LEU A 1 72 ? -20.713 -0.627 23.258 1.00 90.62 72 LEU A C 1
ATOM 567 O O . LEU A 1 72 ? -21.417 -0.504 24.259 1.00 90.62 72 LEU A O 1
ATOM 571 N N . ARG A 1 73 ? -19.871 -1.662 23.113 1.00 92.94 73 ARG A N 1
ATOM 572 C CA . ARG A 1 73 ? -19.733 -2.674 24.170 1.00 92.94 73 ARG A CA 1
ATOM 573 C C . ARG A 1 73 ? -19.184 -2.069 25.461 1.00 92.94 73 ARG A C 1
ATOM 575 O O . ARG A 1 73 ? -19.716 -2.361 26.527 1.00 92.94 73 ARG A O 1
ATOM 582 N N . ALA A 1 74 ? -18.139 -1.247 25.374 1.00 90.38 74 ALA A N 1
ATOM 583 C CA . ALA A 1 74 ? -17.548 -0.605 26.545 1.00 90.38 74 ALA A CA 1
ATOM 584 C C . ALA A 1 74 ? -18.564 0.294 27.274 1.00 90.38 74 ALA A C 1
ATOM 586 O O . ALA A 1 74 ? -18.611 0.278 28.502 1.00 90.38 74 ALA A O 1
ATOM 587 N N . ALA A 1 75 ? -19.416 1.007 26.529 1.00 90.31 75 ALA A N 1
ATOM 588 C CA . ALA A 1 75 ? -20.502 1.813 27.081 1.00 90.31 75 ALA A CA 1
ATOM 589 C C . ALA A 1 75 ? -21.566 0.966 27.799 1.00 90.31 75 ALA A C 1
ATOM 591 O O . ALA A 1 75 ? -21.955 1.291 28.918 1.00 90.31 75 ALA A O 1
ATOM 592 N N . VAL A 1 76 ? -21.993 -0.157 27.210 1.00 91.50 76 VAL A N 1
ATOM 593 C CA . VAL A 1 76 ? -22.935 -1.085 27.863 1.00 91.50 76 VAL A CA 1
ATOM 594 C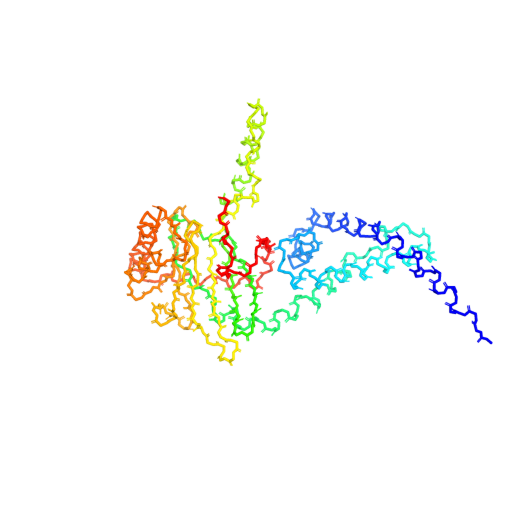 C . VAL A 1 76 ? -22.336 -1.678 29.142 1.00 91.50 76 VAL A C 1
ATOM 596 O O . VAL A 1 76 ? -23.015 -1.756 30.166 1.00 91.50 76 VAL A O 1
ATOM 599 N N . GLU A 1 77 ? -21.061 -2.069 29.113 1.00 91.44 77 GLU A N 1
ATOM 600 C CA . GLU A 1 77 ? -20.358 -2.597 30.288 1.00 91.44 77 GLU A CA 1
ATOM 601 C C . GLU A 1 77 ? -20.229 -1.538 31.391 1.00 91.44 77 GLU A C 1
ATOM 603 O O . GLU A 1 77 ? -20.444 -1.847 32.564 1.00 91.44 77 GLU A O 1
ATOM 608 N N . HIS A 1 78 ? -19.951 -0.284 31.024 1.00 91.50 78 HIS A N 1
ATOM 609 C CA . HIS A 1 78 ? -19.947 0.847 31.951 1.00 91.50 78 HIS A CA 1
ATOM 610 C C . HIS A 1 78 ? -21.311 1.031 32.626 1.00 91.50 78 HIS A C 1
ATOM 612 O O . HIS A 1 78 ? -21.376 1.017 33.852 1.00 91.50 78 HIS A O 1
ATOM 618 N N . LEU A 1 79 ? -22.399 1.111 31.852 1.00 92.00 79 LEU A N 1
ATOM 619 C CA . LEU A 1 79 ? -23.756 1.270 32.391 1.00 92.00 79 LEU A CA 1
ATOM 620 C C . LEU A 1 79 ? -24.165 0.108 33.304 1.00 92.00 79 LEU A C 1
ATOM 622 O O . LEU A 1 79 ? -24.831 0.314 34.312 1.00 92.00 79 LEU A O 1
ATOM 626 N N . SER A 1 80 ? -23.741 -1.111 32.969 1.00 90.81 80 SER A N 1
ATOM 627 C CA . SER A 1 80 ? -24.127 -2.313 33.715 1.00 90.81 80 SER A CA 1
ATOM 628 C C . SER A 1 80 ? -23.320 -2.515 34.999 1.00 90.81 80 SER A C 1
ATOM 630 O O . SER A 1 80 ? -23.803 -3.146 35.933 1.00 90.81 80 SER A O 1
ATOM 632 N N . THR A 1 81 ? -22.071 -2.039 35.046 1.00 93.06 81 THR A N 1
ATOM 633 C CA . THR A 1 81 ? -21.135 -2.346 36.146 1.00 93.06 81 THR A CA 1
ATOM 634 C C . THR A 1 81 ? -20.688 -1.129 36.951 1.00 93.06 81 THR A C 1
ATOM 636 O O . THR A 1 81 ? -20.029 -1.296 37.975 1.00 93.06 81 THR A O 1
ATOM 639 N N . GLY A 1 82 ? -20.962 0.089 36.473 1.00 91.81 82 GLY A N 1
ATOM 640 C CA . GLY A 1 82 ? -20.465 1.342 37.048 1.00 91.81 82 GLY A CA 1
ATOM 641 C C . GLY A 1 82 ? -18.952 1.561 36.896 1.00 91.81 82 GLY A C 1
ATOM 642 O O . GLY A 1 82 ? -18.417 2.554 37.386 1.00 91.81 82 GLY A O 1
ATOM 643 N N . LYS A 1 83 ? -18.220 0.653 36.233 1.00 92.94 83 LYS A N 1
ATOM 644 C CA . LYS A 1 83 ? -16.766 0.781 36.046 1.00 92.94 83 LYS A CA 1
ATOM 645 C C . LYS A 1 83 ? -16.437 1.912 35.067 1.00 92.94 83 LYS A C 1
ATOM 647 O O . LYS A 1 83 ? -17.127 2.028 34.061 1.00 92.94 83 LYS A O 1
ATOM 652 N N . PRO A 1 84 ? -15.350 2.682 35.267 1.00 91.44 84 PRO A N 1
ATOM 653 C CA . PRO A 1 84 ? -14.917 3.705 34.310 1.00 91.44 84 PRO A CA 1
ATOM 654 C C . PRO A 1 84 ? -14.754 3.158 32.883 1.00 91.44 84 PRO A C 1
ATOM 656 O O . PRO A 1 84 ? -14.198 2.069 32.709 1.00 91.44 84 PRO A O 1
ATOM 659 N N . LEU A 1 85 ? -15.182 3.921 31.868 1.00 86.44 85 LEU A N 1
ATOM 660 C CA . LEU A 1 85 ? -15.158 3.523 30.450 1.00 86.44 85 LEU A CA 1
ATOM 661 C C . LEU A 1 85 ? -13.779 3.027 29.995 1.00 86.44 85 LEU A C 1
ATOM 663 O O . LEU A 1 85 ? -13.669 2.007 29.314 1.00 86.44 85 LEU A O 1
ATOM 667 N N . GLU A 1 86 ? -12.704 3.688 30.424 1.00 86.00 86 GLU A N 1
ATOM 668 C CA . GLU A 1 86 ? -11.334 3.312 30.077 1.00 86.00 86 GLU A CA 1
ATOM 669 C C . GLU A 1 86 ? -10.975 1.913 30.578 1.00 86.00 86 GLU A C 1
ATOM 671 O O . GLU A 1 86 ? -10.164 1.227 29.954 1.00 86.00 86 GLU A O 1
ATOM 676 N N . ARG A 1 87 ? -11.569 1.464 31.690 1.00 87.81 87 ARG A N 1
ATOM 677 C CA . ARG A 1 87 ? -11.356 0.114 32.228 1.00 87.81 87 ARG A CA 1
ATOM 678 C C . ARG A 1 87 ? -12.170 -0.945 31.478 1.00 87.81 87 ARG A C 1
ATOM 680 O O . ARG A 1 87 ? -11.725 -2.089 31.435 1.00 87.81 87 ARG A O 1
ATOM 687 N N . CYS A 1 88 ? -13.282 -0.567 30.847 1.00 87.50 88 CYS A N 1
ATOM 688 C CA . CYS A 1 88 ? -14.125 -1.452 30.029 1.00 87.50 88 CYS A CA 1
ATOM 689 C C . CYS A 1 88 ? -13.550 -1.693 28.617 1.00 87.50 88 CYS A C 1
ATOM 691 O O . CYS A 1 88 ? -13.845 -2.692 27.954 1.00 87.50 88 CYS A O 1
ATOM 693 N N . VAL A 1 89 ? -12.684 -0.799 28.132 1.00 88.44 89 VAL A N 1
ATOM 694 C CA . VAL A 1 89 ? -11.994 -0.976 26.847 1.00 88.44 89 VAL A CA 1
ATOM 695 C C . VAL A 1 89 ? -10.950 -2.094 26.950 1.00 88.44 89 VAL A C 1
ATOM 697 O O . VAL A 1 89 ? -10.119 -2.119 27.851 1.00 88.44 89 VAL A O 1
ATOM 700 N N . SER A 1 90 ? -10.909 -3.014 25.987 1.00 90.00 90 SER A N 1
ATOM 701 C CA . SER A 1 90 ? -9.860 -4.039 25.913 1.00 90.00 90 SER A CA 1
ATOM 702 C C . SER A 1 90 ? -9.053 -3.871 24.632 1.00 90.00 90 SER A C 1
ATOM 704 O O . SER A 1 90 ? -9.476 -4.317 23.571 1.00 90.00 90 SER A O 1
ATOM 706 N N . VAL A 1 91 ? -7.867 -3.254 24.738 1.00 86.75 91 VAL A N 1
ATOM 707 C CA . VAL A 1 91 ? -6.970 -3.022 23.586 1.00 86.75 91 VAL A CA 1
ATOM 708 C C . VAL A 1 91 ? -6.624 -4.334 22.885 1.00 86.75 91 VAL A C 1
ATOM 710 O O . VAL A 1 91 ? -6.789 -4.435 21.679 1.00 86.75 91 VAL A O 1
ATOM 713 N N . LYS A 1 92 ? -6.244 -5.375 23.639 1.00 86.75 92 LYS A N 1
ATOM 714 C CA . LYS A 1 92 ? -5.959 -6.708 23.080 1.00 86.75 92 LYS A CA 1
ATOM 715 C C . LYS A 1 92 ? -7.131 -7.239 22.248 1.00 86.75 92 LYS A C 1
ATOM 717 O O . LYS A 1 92 ? -6.933 -7.761 21.164 1.00 86.75 92 LYS A O 1
ATOM 722 N N . ARG A 1 93 ? -8.359 -7.092 22.746 1.00 88.88 93 ARG A N 1
ATOM 723 C CA . ARG A 1 93 ? -9.551 -7.595 22.059 1.00 88.88 93 ARG A CA 1
ATOM 724 C C . ARG A 1 93 ? -9.875 -6.803 20.795 1.00 88.88 93 ARG A C 1
ATOM 726 O O . ARG A 1 93 ? -10.220 -7.414 19.790 1.00 88.88 93 ARG A O 1
ATOM 733 N N . LEU A 1 94 ? -9.754 -5.475 20.850 1.00 88.00 94 LEU A N 1
ATOM 734 C CA . LEU A 1 94 ? -9.901 -4.612 19.679 1.00 88.00 94 LEU A CA 1
ATOM 735 C C . LEU A 1 94 ? -8.886 -5.001 18.598 1.00 88.00 94 LEU A C 1
ATOM 737 O O . LEU A 1 94 ? -9.272 -5.217 17.457 1.00 88.00 94 LEU A O 1
ATOM 741 N N . LEU A 1 95 ? -7.618 -5.168 18.977 1.00 85.31 95 LEU A N 1
ATOM 742 C CA . LEU A 1 95 ? -6.550 -5.556 18.058 1.00 85.31 95 LEU A CA 1
ATOM 743 C C . LEU A 1 95 ? -6.805 -6.926 17.428 1.00 85.31 95 LEU A C 1
ATOM 745 O O . LEU A 1 95 ? -6.787 -7.019 16.211 1.00 85.31 95 LEU A O 1
ATOM 749 N N . ASN A 1 96 ? -7.169 -7.942 18.213 1.00 85.44 96 ASN A N 1
ATOM 750 C CA . ASN A 1 96 ? -7.528 -9.256 17.669 1.00 85.44 96 ASN A CA 1
ATOM 751 C C . ASN A 1 96 ? -8.706 -9.179 16.679 1.00 85.44 96 ASN A C 1
ATOM 753 O O . ASN A 1 96 ? -8.771 -9.942 15.720 1.00 85.44 96 ASN A O 1
ATOM 757 N N . ARG A 1 97 ? -9.674 -8.282 16.912 1.00 87.56 97 ARG A N 1
ATOM 758 C CA . ARG A 1 97 ? -10.797 -8.081 15.984 1.00 87.56 97 ARG A CA 1
ATOM 759 C C . ARG A 1 97 ? -10.361 -7.390 14.703 1.00 87.56 97 ARG A C 1
ATOM 761 O O . ARG A 1 97 ? -10.803 -7.802 13.637 1.00 87.56 97 ARG A O 1
ATOM 768 N N . LEU A 1 98 ? -9.521 -6.365 14.802 1.00 82.69 98 LEU A N 1
ATOM 769 C CA . LEU A 1 98 ? -8.941 -5.708 13.634 1.00 82.69 98 LEU A CA 1
ATOM 770 C C . LEU A 1 98 ? -8.086 -6.700 12.832 1.00 82.69 98 LEU A C 1
ATOM 772 O O . LEU A 1 98 ? -8.219 -6.769 11.618 1.00 82.69 98 LEU A O 1
ATOM 776 N N . GLU A 1 99 ? -7.295 -7.539 13.495 1.00 81.00 99 GLU A N 1
ATOM 777 C CA . GLU A 1 99 ? -6.507 -8.587 12.847 1.00 81.00 99 GLU A CA 1
ATOM 778 C C . GLU A 1 99 ? -7.413 -9.550 12.070 1.00 81.00 99 GLU A C 1
ATOM 780 O O . GLU A 1 99 ? -7.321 -9.650 10.850 1.00 81.00 99 GLU A O 1
ATOM 785 N N . LYS A 1 100 ? -8.390 -10.150 12.753 1.00 84.62 100 LYS A N 1
ATOM 786 C CA . LYS A 1 100 ? -9.303 -11.133 12.162 1.00 84.62 100 LYS A CA 1
ATOM 787 C C . LYS A 1 100 ? -10.187 -10.586 11.038 1.00 84.62 100 LYS A C 1
ATOM 789 O O . LYS A 1 100 ? -10.563 -11.311 10.122 1.00 84.62 100 LYS A O 1
ATOM 794 N N . HIS A 1 101 ? -10.623 -9.333 11.141 1.00 85.19 101 HIS A N 1
ATOM 795 C CA . HIS A 1 101 ? -11.663 -8.788 10.259 1.00 85.19 101 HIS A CA 1
ATOM 796 C C . HIS A 1 101 ? -11.166 -7.746 9.262 1.00 85.19 101 HIS A C 1
ATOM 798 O O . HIS A 1 101 ? -11.949 -7.326 8.410 1.00 85.19 101 HIS A O 1
ATOM 804 N N . VAL A 1 102 ? -9.909 -7.322 9.374 1.00 80.88 102 VAL A N 1
ATOM 805 C CA . VAL A 1 102 ? -9.275 -6.376 8.452 1.00 80.88 102 VAL A CA 1
ATOM 806 C C . VAL A 1 102 ? -8.018 -7.000 7.860 1.00 80.88 102 VAL A C 1
ATOM 808 O O . VAL A 1 102 ? -7.912 -7.095 6.642 1.00 80.88 102 VAL A O 1
ATOM 811 N N . TYR A 1 103 ? -7.098 -7.476 8.701 1.00 76.38 103 TYR A N 1
ATOM 812 C CA . TYR A 1 103 ? -5.791 -7.956 8.247 1.00 76.38 103 TYR A CA 1
ATOM 813 C C . TYR A 1 103 ? -5.844 -9.335 7.580 1.00 76.38 103 TYR A C 1
ATOM 815 O O . TYR A 1 103 ? -5.434 -9.466 6.431 1.00 76.38 103 TYR A O 1
ATOM 823 N N . GLU A 1 104 ? -6.379 -10.356 8.255 1.00 78.00 104 GLU A N 1
ATOM 824 C CA . GLU A 1 104 ? -6.434 -11.724 7.717 1.00 78.00 104 GLU A CA 1
ATOM 825 C C . GLU A 1 104 ? -7.181 -11.808 6.374 1.00 78.00 104 GLU A C 1
ATOM 827 O O . GLU A 1 104 ? -6.643 -12.417 5.449 1.00 78.00 104 GLU A O 1
ATOM 832 N N . PRO A 1 105 ? -8.360 -11.170 6.186 1.00 80.38 105 PRO A N 1
ATOM 833 C CA . PRO A 1 105 ? -9.049 -11.208 4.898 1.00 80.38 105 PRO A CA 1
ATOM 834 C C . PRO A 1 105 ? -8.259 -10.509 3.791 1.00 80.38 105 PRO A C 1
ATOM 836 O O . PRO A 1 105 ? -8.278 -10.958 2.648 1.00 80.38 105 PRO A O 1
ATOM 839 N N . PHE A 1 106 ? -7.549 -9.426 4.121 1.00 79.25 106 PHE A N 1
ATOM 840 C CA . PHE A 1 106 ? -6.703 -8.713 3.169 1.00 79.25 106 PHE A CA 1
ATOM 841 C C . PHE A 1 106 ? -5.527 -9.582 2.713 1.00 79.25 106 PHE A C 1
ATOM 843 O O . PHE A 1 106 ? -5.313 -9.743 1.512 1.00 79.25 106 PHE A O 1
ATOM 850 N N . VAL A 1 107 ? -4.803 -10.185 3.661 1.00 76.44 107 VAL A N 1
ATOM 851 C CA . VAL A 1 107 ? -3.682 -11.090 3.366 1.00 76.44 107 VAL A CA 1
ATOM 852 C C . VAL A 1 107 ? -4.167 -12.308 2.586 1.00 76.44 107 VAL A C 1
ATOM 854 O O . VAL A 1 107 ? -3.553 -12.670 1.587 1.00 76.44 107 VAL A O 1
ATOM 857 N N . GLY A 1 108 ? -5.291 -12.902 2.989 1.00 78.75 108 GLY A N 1
ATOM 858 C CA . GLY A 1 108 ? -5.879 -14.042 2.292 1.00 78.75 108 GLY A CA 1
ATOM 859 C C . GLY A 1 108 ? -6.304 -13.718 0.858 1.00 78.75 108 GLY A C 1
ATOM 860 O O . GLY A 1 108 ? -6.123 -14.549 -0.025 1.00 78.75 108 GLY A O 1
ATOM 861 N N . LYS A 1 109 ? -6.831 -12.511 0.608 1.00 86.44 109 LYS A N 1
ATOM 862 C CA . LYS A 1 109 ? -7.286 -12.094 -0.725 1.00 86.44 109 LYS A CA 1
ATOM 863 C C . LYS A 1 109 ? -6.135 -11.701 -1.655 1.00 86.44 109 LYS A C 1
ATOM 865 O O . LYS A 1 109 ? -6.166 -12.062 -2.824 1.00 86.44 109 LYS A O 1
ATOM 870 N N . TYR A 1 110 ? -5.148 -10.949 -1.166 1.00 86.50 110 TYR A N 1
ATOM 871 C CA . TYR A 1 110 ? -4.152 -10.300 -2.030 1.00 86.50 110 TYR A CA 1
ATOM 872 C C . TYR A 1 110 ? -2.715 -10.779 -1.830 1.00 86.50 110 TYR A C 1
ATOM 874 O O . TYR A 1 110 ? -1.863 -10.447 -2.647 1.00 86.50 110 TYR A O 1
ATOM 882 N N . GLY A 1 111 ? -2.417 -11.555 -0.784 1.00 86.12 111 GLY A N 1
ATOM 883 C CA . GLY A 1 111 ? -1.041 -11.921 -0.430 1.00 86.12 111 GLY A CA 1
ATOM 884 C C . GLY A 1 111 ? -0.272 -12.584 -1.575 1.00 86.12 111 GLY A C 1
ATOM 885 O O . GLY A 1 111 ? 0.862 -12.207 -1.852 1.00 86.12 111 GLY A O 1
ATOM 886 N N . ALA A 1 112 ? -0.916 -13.498 -2.307 1.00 89.56 112 ALA A N 1
ATOM 887 C CA . ALA A 1 112 ? -0.298 -14.162 -3.455 1.00 89.56 112 ALA A CA 1
ATOM 888 C C . ALA A 1 112 ? 0.037 -13.189 -4.602 1.00 89.56 112 ALA A C 1
ATOM 890 O O . ALA A 1 112 ? 1.108 -13.294 -5.197 1.00 89.56 112 ALA A O 1
ATOM 891 N N . LEU A 1 113 ? -0.847 -12.228 -4.894 1.00 91.19 113 LEU A N 1
ATOM 892 C CA . LEU A 1 113 ? -0.612 -11.209 -5.924 1.00 91.19 113 LEU A CA 1
ATOM 893 C C . LEU A 1 113 ? 0.480 -10.223 -5.507 1.00 91.19 113 LEU A C 1
ATOM 895 O O . LEU A 1 113 ? 1.329 -9.872 -6.322 1.00 91.19 113 LEU A O 1
ATOM 899 N N . ILE A 1 114 ? 0.478 -9.813 -4.235 1.00 88.88 114 ILE A N 1
ATOM 900 C CA . ILE A 1 114 ? 1.488 -8.910 -3.675 1.00 88.88 114 ILE A CA 1
ATOM 901 C C . ILE A 1 114 ? 2.884 -9.522 -3.802 1.00 88.88 114 ILE A C 1
ATOM 903 O O . ILE A 1 114 ? 3.805 -8.796 -4.168 1.00 88.88 114 ILE A O 1
ATOM 907 N N . GLU A 1 115 ? 3.049 -10.828 -3.555 1.00 85.81 115 GLU A N 1
ATOM 908 C CA . GLU A 1 115 ? 4.342 -11.487 -3.784 1.00 85.81 115 GLU A CA 1
ATOM 909 C C . GLU A 1 115 ? 4.690 -11.634 -5.240 1.00 85.81 115 GLU A C 1
ATOM 911 O O . GLU A 1 115 ? 5.803 -11.287 -5.633 1.00 85.81 115 GLU A O 1
ATOM 916 N N . ARG A 1 116 ? 3.739 -12.127 -6.037 1.00 92.19 116 ARG A N 1
ATOM 917 C CA . ARG A 1 116 ? 3.950 -12.355 -7.465 1.00 92.19 116 ARG A CA 1
ATOM 918 C C . ARG A 1 116 ? 4.452 -11.095 -8.158 1.00 92.19 116 ARG A C 1
ATOM 920 O O . ARG A 1 116 ? 5.311 -11.193 -9.023 1.00 92.19 116 ARG A O 1
ATOM 927 N N . TYR A 1 117 ? 3.934 -9.931 -7.774 1.00 94.00 117 TYR A N 1
ATOM 928 C CA . TYR A 1 117 ? 4.258 -8.658 -8.412 1.00 94.00 117 TYR A CA 1
ATOM 929 C C . TYR A 1 117 ? 5.155 -7.744 -7.589 1.00 94.00 117 TYR A C 1
ATOM 931 O O . TYR A 1 117 ? 5.360 -6.587 -7.955 1.00 94.00 117 TYR A O 1
ATOM 939 N N . LYS A 1 118 ? 5.745 -8.254 -6.508 1.00 88.69 118 LYS A N 1
ATOM 940 C CA . LYS A 1 118 ? 6.653 -7.473 -5.678 1.00 88.69 118 LYS A CA 1
ATOM 941 C C . LYS A 1 118 ? 7.841 -6.966 -6.504 1.00 88.69 118 LYS A C 1
ATOM 943 O O . LYS A 1 118 ? 8.609 -7.802 -6.990 1.00 88.69 118 LYS A O 1
ATOM 948 N N . PRO A 1 119 ? 8.073 -5.645 -6.603 1.00 89.94 119 PRO A N 1
ATOM 949 C CA . PRO A 1 119 ? 9.161 -5.129 -7.412 1.00 89.94 119 PRO A CA 1
ATOM 950 C C . PRO A 1 119 ? 10.532 -5.629 -6.955 1.00 89.94 119 PRO A C 1
ATOM 952 O O . PRO A 1 119 ? 10.799 -5.797 -5.759 1.00 89.94 119 PRO A O 1
ATOM 955 N N . LEU A 1 120 ? 11.412 -5.841 -7.925 1.00 87.06 120 LEU A N 1
ATOM 956 C CA . LEU A 1 120 ? 12.833 -6.074 -7.720 1.00 87.06 120 LEU A CA 1
ATOM 957 C C . LEU A 1 120 ? 13.542 -4.724 -7.766 1.00 87.06 120 LEU A C 1
ATOM 959 O O . LEU A 1 120 ? 13.686 -4.123 -8.827 1.00 87.06 120 LEU A O 1
ATOM 963 N N . ALA A 1 121 ? 13.946 -4.226 -6.600 1.00 85.31 121 ALA A N 1
ATOM 964 C CA . ALA A 1 121 ? 14.613 -2.938 -6.488 1.00 85.31 121 ALA A CA 1
ATOM 965 C C . ALA A 1 121 ? 16.123 -3.076 -6.698 1.00 85.31 121 ALA A C 1
ATOM 967 O O . ALA A 1 121 ? 16.791 -3.831 -5.992 1.00 85.31 121 ALA A O 1
ATOM 968 N N . ILE A 1 122 ? 16.664 -2.287 -7.621 1.00 79.56 122 ILE A N 1
ATOM 969 C CA . ILE A 1 122 ? 18.099 -2.110 -7.819 1.00 79.56 122 ILE A CA 1
ATOM 970 C C . ILE A 1 122 ? 18.473 -0.730 -7.276 1.00 79.56 122 ILE A C 1
ATOM 972 O O . ILE A 1 122 ? 17.964 0.299 -7.720 1.00 79.56 122 ILE A O 1
ATOM 976 N N . TYR A 1 123 ? 19.371 -0.722 -6.297 1.00 74.12 123 TYR A N 1
ATOM 977 C CA . TYR A 1 123 ? 19.905 0.479 -5.662 1.00 74.12 123 TYR A CA 1
ATOM 978 C C . TYR A 1 123 ? 21.420 0.360 -5.507 1.00 74.12 123 TYR A C 1
ATOM 980 O O . TYR A 1 123 ? 21.991 -0.733 -5.441 1.00 74.12 123 TYR A O 1
ATOM 988 N N . GLU A 1 124 ? 22.088 1.501 -5.422 1.00 63.03 124 GLU A N 1
ATOM 989 C CA . GLU A 1 124 ? 23.525 1.556 -5.213 1.00 63.03 124 GLU A CA 1
ATOM 990 C C . GLU A 1 124 ? 23.887 1.276 -3.746 1.00 63.03 124 GLU A C 1
ATOM 992 O O . GLU A 1 124 ? 23.330 1.858 -2.825 1.00 63.03 124 GLU A O 1
ATOM 997 N N . SER A 1 125 ? 24.839 0.366 -3.494 1.00 55.09 125 SER A N 1
ATOM 998 C CA . SER A 1 125 ? 25.204 -0.006 -2.112 1.00 55.09 125 SER A CA 1
ATOM 999 C C . SER A 1 125 ? 25.971 1.073 -1.350 1.00 55.09 125 SER A C 1
ATOM 1001 O O . SER A 1 125 ? 26.193 0.905 -0.153 1.00 55.09 125 SER A O 1
ATOM 1003 N N . LEU A 1 126 ? 26.482 2.086 -2.051 1.00 55.28 126 LEU A N 1
ATOM 1004 C CA . LEU A 1 126 ? 27.288 3.150 -1.462 1.00 55.28 126 LEU A CA 1
ATOM 1005 C C . LEU A 1 126 ? 26.411 4.339 -1.067 1.00 55.28 126 LEU A C 1
ATOM 1007 O O . LEU A 1 126 ? 26.644 4.908 -0.003 1.00 55.28 126 LEU A O 1
ATOM 1011 N N . TYR A 1 127 ? 25.380 4.652 -1.860 1.00 53.22 127 TYR A N 1
ATOM 1012 C CA . TYR A 1 127 ? 24.356 5.659 -1.579 1.00 53.22 127 TYR A CA 1
ATOM 1013 C C . TYR A 1 127 ? 23.289 5.616 -2.706 1.00 53.22 127 TYR A C 1
ATOM 1015 O O . TYR A 1 127 ? 23.697 5.588 -3.860 1.00 53.22 127 TYR A O 1
ATOM 1023 N N . PRO A 1 128 ? 21.969 5.560 -2.433 1.00 53.72 128 PRO A N 1
ATOM 1024 C CA . PRO A 1 128 ? 21.337 5.686 -1.132 1.00 53.72 128 PRO A CA 1
ATOM 1025 C C . PRO A 1 128 ? 21.348 4.354 -0.375 1.00 53.72 128 PRO A C 1
ATOM 1027 O O . PRO A 1 128 ? 21.469 3.281 -0.967 1.00 53.72 128 PRO A O 1
ATOM 1030 N N . PRO A 1 129 ? 21.181 4.383 0.958 1.00 63.19 129 PRO A N 1
ATOM 1031 C CA . PRO A 1 129 ? 20.976 3.161 1.721 1.00 63.19 129 PRO A CA 1
ATOM 1032 C C . PRO A 1 129 ? 19.770 2.377 1.182 1.00 63.19 129 PRO A C 1
ATOM 1034 O O . PRO A 1 129 ? 18.823 2.957 0.649 1.00 63.19 129 PRO A O 1
ATOM 1037 N N . ARG A 1 130 ? 19.788 1.051 1.375 1.00 71.12 130 ARG A N 1
ATOM 1038 C CA . ARG A 1 130 ? 18.611 0.192 1.155 1.00 71.12 130 ARG A CA 1
ATOM 1039 C C . ARG A 1 130 ? 17.385 0.849 1.809 1.00 71.12 130 ARG A C 1
ATOM 1041 O O . ARG A 1 130 ? 17.547 1.370 2.921 1.00 71.12 130 ARG A O 1
ATOM 1048 N N . PRO A 1 131 ? 16.191 0.809 1.189 1.00 73.75 131 PRO A N 1
ATOM 1049 C CA . PRO A 1 131 ? 14.993 1.287 1.863 1.00 73.75 131 PRO A CA 1
ATOM 1050 C C . PRO A 1 131 ? 14.873 0.557 3.205 1.00 73.75 131 PRO A C 1
ATOM 1052 O O . PRO A 1 131 ? 14.968 -0.669 3.276 1.00 73.75 131 PRO A O 1
ATOM 1055 N N . GLU A 1 132 ? 14.704 1.309 4.290 1.00 70.69 132 GLU A N 1
ATOM 1056 C CA . GLU A 1 132 ? 14.546 0.735 5.626 1.00 70.69 132 GLU A CA 1
ATOM 1057 C C . GLU A 1 132 ? 13.238 -0.046 5.737 1.00 70.69 132 GLU A C 1
ATOM 1059 O O . GLU A 1 132 ? 13.126 -0.971 6.548 1.00 70.69 132 GLU A O 1
ATOM 1064 N N . ARG A 1 133 ? 12.229 0.367 4.958 1.00 67.00 133 ARG A N 1
ATOM 1065 C CA . ARG A 1 133 ? 10.923 -0.285 4.883 1.00 67.00 133 ARG A CA 1
ATOM 1066 C C . ARG A 1 133 ? 10.325 -0.176 3.497 1.00 67.00 133 ARG A C 1
ATOM 1068 O O . ARG A 1 133 ? 10.543 0.807 2.791 1.00 67.00 133 ARG A O 1
ATOM 1075 N N . VAL A 1 134 ? 9.502 -1.175 3.198 1.00 73.88 134 VAL A N 1
ATOM 1076 C CA . VAL A 1 134 ? 8.589 -1.182 2.063 1.00 73.88 134 VAL A CA 1
ATOM 1077 C C . VAL A 1 134 ? 7.176 -1.393 2.596 1.00 73.88 134 VAL A C 1
ATOM 1079 O O . VAL A 1 134 ? 6.922 -2.376 3.292 1.00 73.88 134 VAL A O 1
ATOM 1082 N N . GLY A 1 135 ? 6.287 -0.443 2.327 1.00 73.56 135 GLY A N 1
ATOM 1083 C CA . GLY A 1 135 ? 4.853 -0.551 2.586 1.00 73.56 135 GLY A CA 1
ATOM 1084 C C . GLY A 1 135 ? 4.119 -1.020 1.335 1.00 73.56 135 GLY A C 1
ATOM 1085 O O . GLY A 1 135 ? 4.609 -0.818 0.227 1.00 73.56 135 GLY A O 1
ATOM 1086 N N . VAL A 1 136 ? 2.945 -1.626 1.507 1.00 76.38 136 VAL A N 1
ATOM 1087 C CA . VAL A 1 136 ? 2.082 -2.040 0.392 1.00 76.38 136 VAL A CA 1
ATOM 1088 C C . VAL A 1 136 ? 0.661 -1.562 0.641 1.00 76.38 136 VAL A C 1
ATOM 1090 O O . VAL A 1 136 ? 0.144 -1.658 1.751 1.00 76.38 136 VAL A O 1
ATOM 1093 N N . TRP A 1 137 ? 0.005 -1.082 -0.398 1.00 78.00 137 TRP A N 1
ATOM 1094 C CA . TRP A 1 137 ? -1.412 -0.779 -0.391 1.00 78.00 137 TRP A CA 1
ATOM 1095 C C . TRP A 1 137 ? -2.063 -1.452 -1.594 1.00 78.00 137 TRP A C 1
ATOM 1097 O O . TRP A 1 137 ? -1.505 -1.437 -2.682 1.00 78.00 137 TRP A O 1
ATOM 1107 N N . VAL A 1 138 ? -3.222 -2.077 -1.382 1.00 81.00 138 VAL A N 1
ATOM 1108 C CA . VAL A 1 138 ? -4.069 -2.577 -2.460 1.00 81.00 138 VAL A CA 1
ATOM 1109 C C . VAL A 1 138 ? -5.375 -1.789 -2.545 1.00 81.00 138 VAL A C 1
ATOM 1111 O O . VAL A 1 138 ? -6.109 -1.684 -1.557 1.00 81.00 138 VAL A O 1
ATOM 1114 N N . GLU A 1 139 ? -5.676 -1.289 -3.738 1.00 83.56 139 GLU A N 1
ATOM 1115 C CA . GLU A 1 139 ? -7.000 -0.818 -4.146 1.00 83.56 139 GLU A CA 1
ATOM 1116 C C . GLU A 1 139 ? -7.555 -1.716 -5.253 1.00 83.56 139 GLU A C 1
ATOM 1118 O O . GLU A 1 139 ? -6.814 -2.433 -5.921 1.00 83.56 139 GLU A O 1
ATOM 1123 N N . GLU A 1 140 ? -8.868 -1.698 -5.456 1.00 87.00 140 GLU A N 1
ATOM 1124 C CA . GLU A 1 140 ? -9.495 -2.378 -6.588 1.00 87.00 140 GLU A CA 1
ATOM 1125 C C . GLU A 1 140 ? -10.635 -1.523 -7.142 1.00 87.00 140 GLU A C 1
ATOM 1127 O O . GLU A 1 140 ? -11.355 -0.869 -6.383 1.00 87.00 140 GLU A O 1
ATOM 1132 N N . ASP A 1 141 ? -10.813 -1.557 -8.458 1.00 88.31 141 ASP A N 1
ATOM 1133 C CA . ASP A 1 141 ? -12.021 -1.080 -9.123 1.00 88.31 141 ASP A CA 1
ATOM 1134 C C . ASP A 1 141 ? -12.753 -2.254 -9.808 1.00 88.31 141 ASP A C 1
ATOM 1136 O O . ASP A 1 141 ? -12.602 -3.425 -9.426 1.00 88.31 141 ASP A O 1
ATOM 1140 N N . GLU A 1 142 ? -13.624 -1.944 -10.770 1.00 91.81 142 GLU A N 1
ATOM 1141 C CA . GLU A 1 142 ? -14.377 -2.946 -11.530 1.00 91.81 142 GLU A CA 1
ATOM 1142 C C . GLU A 1 142 ? -13.476 -3.877 -12.352 1.00 91.81 142 GLU A C 1
ATOM 1144 O O . GLU A 1 142 ? -13.830 -5.037 -12.558 1.00 91.81 142 GLU A O 1
ATOM 1149 N N . ARG A 1 143 ? -12.325 -3.383 -12.817 1.00 94.88 143 ARG A N 1
ATOM 1150 C CA . ARG A 1 143 ? -11.455 -4.062 -13.785 1.00 94.88 143 ARG A CA 1
ATOM 1151 C C . ARG A 1 143 ? -10.064 -4.358 -13.249 1.00 94.88 143 ARG A C 1
ATOM 1153 O O . ARG A 1 143 ? -9.480 -5.353 -13.658 1.00 94.88 143 ARG A O 1
ATOM 1160 N N . HIS A 1 144 ? -9.545 -3.549 -12.334 1.00 95.00 144 HIS A N 1
ATOM 1161 C CA . HIS A 1 144 ? -8.149 -3.619 -11.924 1.00 95.00 144 HIS A CA 1
ATOM 1162 C C . HIS A 1 144 ? -7.975 -3.740 -10.413 1.00 95.00 144 HIS A C 1
ATOM 1164 O O . HIS A 1 144 ? -8.814 -3.314 -9.617 1.00 95.00 144 HIS A O 1
ATOM 1170 N N . ILE A 1 145 ? -6.836 -4.312 -10.040 1.00 92.19 145 ILE A N 1
ATOM 1171 C CA . ILE A 1 145 ? -6.259 -4.315 -8.704 1.00 92.19 145 ILE A CA 1
ATOM 1172 C C . ILE A 1 145 ? -4.983 -3.473 -8.780 1.00 92.19 145 ILE A C 1
ATOM 1174 O O . ILE A 1 145 ? -4.102 -3.743 -9.592 1.00 92.19 145 ILE A O 1
ATOM 1178 N N . TYR A 1 146 ? -4.877 -2.461 -7.931 1.00 89.31 146 TYR A N 1
ATOM 1179 C CA . TYR A 1 146 ? -3.740 -1.549 -7.859 1.00 89.31 146 TYR A CA 1
ATOM 1180 C C . TYR A 1 146 ? -2.921 -1.903 -6.625 1.00 89.31 146 TYR A C 1
ATOM 1182 O O . TYR A 1 146 ? -3.406 -1.735 -5.510 1.00 89.31 146 TYR A O 1
ATOM 1190 N N . ILE A 1 147 ? -1.704 -2.412 -6.808 1.00 90.56 147 ILE A N 1
ATOM 1191 C CA . ILE A 1 147 ? -0.791 -2.790 -5.725 1.00 90.56 147 ILE A CA 1
ATOM 1192 C C . ILE A 1 147 ? 0.328 -1.751 -5.644 1.00 90.56 147 ILE A C 1
ATOM 1194 O O . ILE A 1 147 ? 1.296 -1.792 -6.401 1.00 90.56 147 ILE A O 1
ATO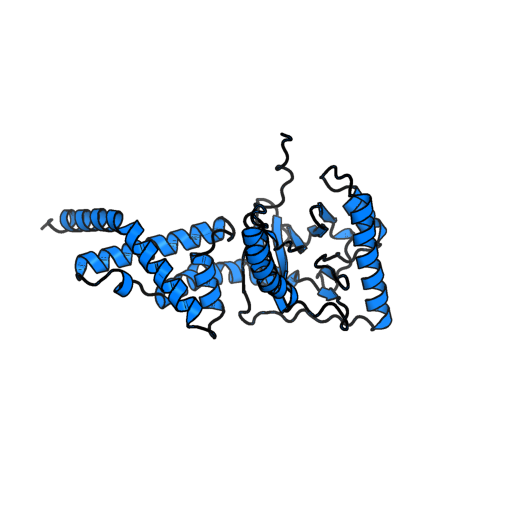M 1198 N N . THR A 1 148 ? 0.190 -0.801 -4.729 1.00 87.38 148 THR A N 1
ATOM 1199 C CA . THR A 1 148 ? 1.115 0.315 -4.539 1.00 87.38 148 THR A CA 1
ATOM 1200 C C . THR A 1 148 ? 2.155 0.015 -3.469 1.00 87.38 148 THR A C 1
ATOM 1202 O O . THR A 1 148 ? 1.822 -0.198 -2.306 1.00 87.38 148 THR A O 1
ATOM 1205 N N . TYR A 1 149 ? 3.425 0.058 -3.851 1.00 86.00 149 TYR A N 1
ATOM 1206 C CA . TYR A 1 149 ? 4.593 -0.097 -2.999 1.00 86.00 149 TYR A CA 1
ATOM 1207 C C . TYR A 1 149 ? 5.175 1.273 -2.643 1.00 86.00 149 TYR A C 1
ATOM 1209 O O . TYR A 1 149 ? 5.428 2.107 -3.515 1.00 86.00 149 TYR A O 1
ATOM 1217 N N . TRP A 1 150 ? 5.418 1.480 -1.352 1.00 82.81 150 TRP A N 1
ATOM 1218 C CA . TRP A 1 150 ? 5.992 2.701 -0.785 1.00 82.81 150 TRP A CA 1
ATOM 1219 C C . TRP A 1 150 ? 7.342 2.372 -0.183 1.00 82.81 150 TRP A C 1
ATOM 1221 O O . TRP A 1 150 ? 7.466 1.369 0.516 1.00 82.81 150 TRP A O 1
ATOM 1231 N N . PHE A 1 151 ? 8.333 3.220 -0.395 1.00 80.44 151 PHE A N 1
ATOM 1232 C CA . PHE A 1 151 ? 9.689 3.003 0.090 1.00 80.44 151 PHE A CA 1
ATOM 1233 C C . PHE A 1 151 ? 10.023 4.104 1.091 1.00 80.44 151 PHE A C 1
ATOM 1235 O O . PHE A 1 151 ? 9.700 5.264 0.853 1.00 80.44 151 PHE A O 1
ATOM 1242 N N . THR A 1 152 ? 10.618 3.738 2.228 1.00 74.56 152 THR A N 1
ATOM 1243 C CA . THR A 1 152 ? 11.079 4.722 3.219 1.00 74.56 152 THR A CA 1
ATOM 1244 C C . THR A 1 152 ? 12.551 4.522 3.519 1.00 74.56 152 THR A C 1
ATOM 1246 O O . THR A 1 152 ? 12.970 3.389 3.779 1.00 74.56 152 THR A O 1
ATOM 1249 N N . TRP A 1 153 ? 13.307 5.605 3.591 1.00 75.56 153 TRP A N 1
ATOM 1250 C CA . TRP A 1 153 ? 14.723 5.639 3.922 1.00 75.56 153 TRP A CA 1
ATOM 1251 C C . TRP A 1 153 ? 14.970 6.256 5.294 1.00 75.56 153 TRP A C 1
ATOM 1253 O O . TRP A 1 153 ? 14.138 6.953 5.869 1.00 75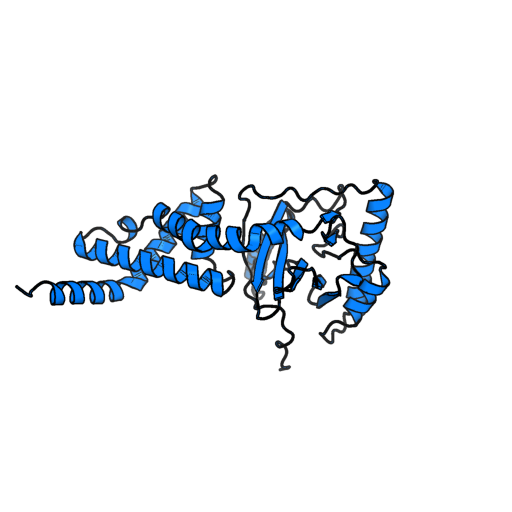.56 153 TRP A O 1
ATOM 1263 N N . ARG A 1 154 ? 16.170 6.023 5.832 1.00 70.25 154 ARG A N 1
ATOM 1264 C CA . ARG A 1 154 ? 16.584 6.558 7.136 1.00 70.25 154 ARG A CA 1
ATOM 1265 C C . ARG A 1 154 ? 16.472 8.078 7.215 1.00 70.25 154 ARG A C 1
ATOM 1267 O O . ARG A 1 154 ? 16.166 8.629 8.272 1.00 70.25 154 ARG A O 1
ATOM 1274 N N . TYR A 1 155 ? 16.775 8.748 6.108 1.00 67.69 155 TYR A N 1
ATOM 1275 C CA . TYR A 1 155 ? 16.799 10.199 6.044 1.00 67.69 155 TYR A CA 1
ATOM 1276 C C . TYR A 1 155 ? 15.397 10.816 5.930 1.00 67.69 155 TYR A C 1
ATOM 1278 O O . TYR A 1 155 ? 15.248 11.964 6.347 1.00 67.69 155 TYR A O 1
ATOM 1286 N N . ASP A 1 156 ? 14.360 10.054 5.565 1.00 64.56 156 ASP A N 1
ATOM 1287 C CA . ASP A 1 156 ? 12.959 10.504 5.671 1.00 64.56 156 ASP A CA 1
ATOM 1288 C C . ASP A 1 156 ? 12.610 10.890 7.109 1.00 64.56 156 ASP A C 1
ATOM 1290 O O . ASP A 1 156 ? 11.978 11.910 7.372 1.00 64.56 156 ASP A O 1
ATOM 1294 N N . TYR A 1 157 ? 13.107 10.114 8.075 1.00 58.16 157 TYR A N 1
ATOM 1295 C CA . TYR A 1 157 ? 12.937 10.403 9.501 1.00 58.16 157 TYR A CA 1
ATOM 1296 C C . TYR A 1 157 ? 13.840 11.546 9.981 1.00 58.16 157 TYR A C 1
ATOM 1298 O O . TYR A 1 157 ? 13.569 12.180 11.001 1.00 58.16 157 TYR A O 1
ATOM 1306 N N . SER A 1 158 ? 14.936 11.822 9.270 1.00 55.06 158 SER A N 1
ATOM 1307 C CA . SER A 1 158 ? 15.832 12.927 9.619 1.00 55.06 158 SER A CA 1
ATOM 1308 C C . SER A 1 158 ? 15.214 14.283 9.281 1.00 55.06 158 SER A C 1
ATOM 1310 O O . SER A 1 158 ? 15.423 15.237 10.031 1.00 55.06 158 SER A O 1
ATOM 1312 N N . PHE A 1 159 ? 14.367 14.349 8.246 1.00 52.47 159 PHE A N 1
ATOM 1313 C CA . PHE A 1 159 ? 13.561 15.530 7.944 1.00 52.47 159 PHE A CA 1
ATOM 1314 C C . PHE A 1 159 ? 12.447 15.775 8.967 1.00 52.47 159 PHE A C 1
ATOM 1316 O O . PHE A 1 159 ? 12.087 16.926 9.159 1.00 52.47 159 PHE A O 1
ATOM 1323 N N . GLU A 1 160 ? 11.960 14.777 9.715 1.00 51.78 160 GLU A N 1
ATOM 1324 C CA . GLU A 1 160 ? 11.091 15.038 10.879 1.00 51.78 160 GLU A CA 1
ATOM 1325 C C . GLU A 1 160 ? 11.850 15.821 11.967 1.00 51.78 160 GLU A C 1
ATOM 1327 O O . GLU A 1 160 ? 11.345 16.810 12.495 1.00 51.78 160 GLU A O 1
ATOM 1332 N N . ALA A 1 161 ? 13.098 15.444 12.264 1.00 48.88 161 ALA A N 1
ATOM 1333 C CA . ALA A 1 161 ? 13.925 16.144 13.251 1.00 48.88 161 ALA A CA 1
ATOM 1334 C C . ALA A 1 161 ? 14.436 17.509 12.750 1.00 48.88 161 ALA A C 1
ATOM 1336 O O . ALA A 1 161 ? 14.534 18.463 13.528 1.00 48.88 161 ALA A O 1
ATOM 1337 N N . LEU A 1 162 ? 14.767 17.613 11.459 1.00 50.94 162 LEU A N 1
ATOM 1338 C CA . LEU A 1 162 ? 15.199 18.858 10.825 1.00 50.94 162 LEU A CA 1
ATOM 1339 C C . LEU A 1 162 ? 14.015 19.809 10.621 1.00 50.94 162 LEU A C 1
ATOM 1341 O O . LEU A 1 162 ? 14.122 20.986 10.942 1.00 50.94 162 LEU A O 1
ATOM 1345 N N . GLY A 1 163 ? 12.878 19.284 10.172 1.00 59.56 163 GLY A N 1
ATOM 1346 C CA . GLY A 1 163 ? 11.610 19.981 9.994 1.00 59.56 163 GLY A CA 1
ATOM 1347 C C . GLY A 1 163 ? 11.057 20.493 11.314 1.00 59.56 163 GLY A C 1
ATOM 1348 O O . GLY A 1 163 ? 10.632 21.637 11.372 1.00 59.56 163 GLY A O 1
ATOM 1349 N N . GLU A 1 164 ? 11.171 19.738 12.410 1.00 58.59 164 GLU A N 1
ATOM 1350 C CA . GLU A 1 164 ? 10.811 20.229 13.745 1.00 58.59 164 GLU A CA 1
ATOM 1351 C C . GLU A 1 164 ? 11.692 21.411 14.180 1.00 58.59 164 GLU A C 1
ATOM 1353 O O . GLU A 1 164 ? 11.190 22.434 14.648 1.00 58.59 164 GLU A O 1
ATOM 1358 N N . ARG A 1 165 ? 13.011 21.322 13.964 1.00 58.16 165 ARG A N 1
ATOM 1359 C CA . ARG A 1 165 ? 13.946 22.426 14.246 1.00 58.16 165 ARG A CA 1
ATOM 1360 C C . ARG A 1 165 ? 13.684 23.640 13.354 1.00 58.16 165 ARG A C 1
ATOM 1362 O O . ARG A 1 165 ? 13.716 24.768 13.844 1.00 58.16 165 ARG A O 1
ATOM 1369 N N . PHE A 1 166 ? 13.388 23.417 12.078 1.00 60.03 166 PHE A N 1
ATOM 1370 C CA . PHE A 1 166 ? 13.074 24.462 11.110 1.00 60.03 166 PHE A CA 1
ATOM 1371 C C . PHE A 1 166 ? 11.715 25.103 11.395 1.00 60.03 166 PHE A C 1
ATOM 1373 O O . PHE A 1 166 ? 11.571 26.305 11.243 1.00 60.03 166 PHE A O 1
ATOM 1380 N N . ARG A 1 167 ? 10.740 24.339 11.891 1.00 63.09 167 ARG A N 1
ATOM 1381 C CA . ARG A 1 167 ? 9.422 24.812 12.330 1.00 63.09 167 ARG A CA 1
ATOM 1382 C C . ARG A 1 167 ? 9.532 25.676 13.582 1.00 63.09 167 ARG A C 1
ATOM 1384 O O . ARG A 1 167 ? 8.963 26.762 13.610 1.00 63.09 167 ARG A O 1
ATOM 1391 N N . ILE A 1 168 ? 10.332 25.258 14.569 1.00 66.94 168 ILE A N 1
ATOM 1392 C CA . ILE A 1 168 ? 10.672 26.079 15.746 1.00 66.94 168 ILE A CA 1
ATOM 1393 C C . ILE A 1 168 ? 11.373 27.377 15.314 1.00 66.94 168 ILE A C 1
ATOM 1395 O O . ILE A 1 168 ? 11.084 28.445 15.851 1.00 66.94 168 ILE A O 1
ATOM 1399 N N . PHE A 1 169 ? 12.279 27.304 14.338 1.00 66.25 169 PHE A N 1
ATOM 1400 C CA . PHE A 1 169 ? 13.000 28.462 13.810 1.00 66.25 169 PHE A CA 1
ATOM 1401 C C . PHE A 1 169 ? 12.101 29.410 12.992 1.00 66.25 169 PHE A C 1
ATOM 1403 O O . PHE A 1 169 ? 12.085 30.608 13.253 1.00 66.25 169 PHE A O 1
ATOM 1410 N N . ALA A 1 170 ? 11.291 28.889 12.070 1.00 63.06 170 ALA A N 1
ATOM 1411 C CA . ALA A 1 170 ? 10.344 29.642 11.249 1.00 63.06 170 ALA A CA 1
ATOM 1412 C C . ALA A 1 170 ? 9.268 30.328 12.103 1.00 63.06 170 ALA A C 1
ATOM 1414 O O . ALA A 1 170 ? 8.988 31.508 11.898 1.00 63.06 170 ALA A O 1
ATOM 1415 N N . ALA A 1 171 ? 8.747 29.637 13.125 1.00 69.06 171 ALA A N 1
ATOM 1416 C CA . ALA A 1 171 ? 7.823 30.219 14.097 1.00 69.06 171 ALA A CA 1
ATOM 1417 C C . ALA A 1 171 ? 8.460 31.379 14.884 1.00 69.06 171 ALA A C 1
ATOM 1419 O O . ALA A 1 171 ? 7.800 32.384 15.134 1.00 69.06 171 ALA A O 1
ATOM 1420 N N . ARG A 1 172 ? 9.754 31.284 15.232 1.00 75.06 172 ARG A N 1
ATOM 1421 C CA . ARG A 1 172 ? 10.500 32.386 15.873 1.00 75.06 172 ARG A CA 1
ATOM 1422 C C . ARG A 1 172 ? 10.712 33.590 14.955 1.00 75.06 172 ARG A C 1
ATOM 1424 O O . ARG A 1 172 ? 10.858 34.697 15.458 1.00 75.06 172 ARG A O 1
ATOM 1431 N N . LEU A 1 173 ? 10.728 33.381 13.641 1.00 73.75 173 LEU A N 1
ATOM 1432 C CA . LEU A 1 173 ? 10.873 34.436 12.636 1.00 73.75 173 LEU A CA 1
ATOM 1433 C C . LEU A 1 173 ? 9.530 34.981 12.119 1.00 73.75 173 LEU A C 1
ATOM 1435 O O . LEU A 1 173 ? 9.527 35.827 11.230 1.00 73.75 173 LEU A O 1
ATOM 1439 N N . GLY A 1 174 ? 8.394 34.506 12.643 1.00 75.31 174 GLY A N 1
ATOM 1440 C CA . GLY A 1 174 ? 7.065 34.919 12.179 1.00 75.31 174 GLY A CA 1
ATOM 1441 C C . GLY A 1 174 ? 6.733 34.465 10.753 1.00 75.31 174 GLY A C 1
ATOM 1442 O O . GLY A 1 174 ? 5.803 34.990 10.144 1.00 75.31 174 GLY A O 1
ATOM 1443 N N . LEU A 1 175 ? 7.484 33.504 10.209 1.00 66.56 175 LEU A N 1
ATOM 1444 C CA . LEU A 1 175 ? 7.190 32.911 8.911 1.00 66.56 175 LEU A CA 1
ATOM 1445 C C . LEU A 1 175 ? 5.998 31.960 9.055 1.00 66.56 175 LEU A C 1
ATOM 1447 O O . LEU A 1 175 ? 5.844 31.288 10.080 1.00 66.56 175 LEU A O 1
ATOM 1451 N N . SER A 1 176 ? 5.155 31.894 8.022 1.00 58.34 176 SER A N 1
ATOM 1452 C CA . SER A 1 176 ? 4.100 30.884 7.923 1.00 58.34 176 SER A CA 1
ATOM 1453 C C . SER A 1 176 ? 4.695 29.509 8.215 1.00 58.34 176 SER A C 1
ATOM 1455 O O . SER A 1 176 ? 5.776 29.189 7.713 1.00 58.34 176 SER A O 1
ATOM 1457 N N . SER A 1 177 ? 4.017 28.731 9.066 1.00 51.28 177 SER A N 1
ATOM 1458 C CA . SER A 1 177 ? 4.514 27.418 9.477 1.00 51.28 177 SER A CA 1
ATOM 1459 C C . SER A 1 177 ? 4.874 26.610 8.229 1.00 51.28 177 SER A C 1
ATOM 1461 O O . SER A 1 177 ? 4.063 26.577 7.301 1.00 51.28 177 SER A O 1
ATOM 1463 N N . PRO A 1 178 ? 6.076 26.005 8.166 1.00 51.44 178 PRO A N 1
ATOM 1464 C CA . PRO A 1 178 ? 6.389 25.106 7.071 1.00 51.44 178 PRO A CA 1
ATOM 1465 C C . PRO A 1 178 ? 5.326 24.000 7.017 1.00 51.44 178 PRO A C 1
ATOM 1467 O O . PRO A 1 178 ? 4.723 23.705 8.061 1.00 51.44 178 PRO A O 1
ATOM 1470 N N . PRO A 1 179 ? 5.115 23.393 5.833 1.00 46.19 179 PRO A N 1
ATOM 1471 C CA . PRO A 1 179 ? 4.250 22.237 5.705 1.00 46.19 179 PRO A CA 1
ATOM 1472 C C . PRO A 1 179 ? 4.562 21.230 6.812 1.00 46.19 179 PRO A C 1
ATOM 1474 O O . PRO A 1 179 ? 5.723 21.101 7.228 1.00 46.19 179 PRO A O 1
ATOM 1477 N N . SER A 1 180 ? 3.542 20.557 7.342 1.00 46.44 180 SER A N 1
ATOM 1478 C CA . SER A 1 180 ? 3.776 19.576 8.401 1.00 46.44 180 SER A CA 1
ATOM 1479 C C . SER A 1 180 ? 4.810 18.543 7.909 1.00 46.44 180 SER A C 1
ATOM 1481 O O . SER A 1 180 ? 4.888 18.275 6.709 1.00 46.44 180 SER A O 1
ATOM 1483 N N . PRO A 1 181 ? 5.619 17.916 8.784 1.00 46.00 181 PRO A N 1
ATOM 1484 C CA . PRO A 1 181 ? 6.514 16.828 8.367 1.00 46.00 181 PRO A CA 1
ATOM 1485 C C . PRO A 1 181 ? 5.797 15.697 7.605 1.00 46.00 181 PRO A C 1
ATOM 1487 O O . PRO A 1 181 ? 6.430 14.886 6.940 1.00 46.00 181 PRO A O 1
ATOM 1490 N N . GLU A 1 182 ? 4.468 15.645 7.702 1.00 47.16 182 GLU A N 1
ATOM 1491 C CA . GLU A 1 182 ? 3.588 14.718 7.003 1.00 47.16 182 GLU A CA 1
ATOM 1492 C C . GLU A 1 182 ? 3.248 15.185 5.578 1.00 47.16 182 GLU A C 1
ATOM 1494 O O . GLU A 1 182 ? 3.057 14.341 4.712 1.00 47.16 182 GLU A O 1
ATOM 1499 N N . GLU A 1 183 ? 3.242 16.495 5.310 1.00 42.19 183 GLU A N 1
ATOM 1500 C CA . GLU A 1 183 ? 3.161 17.089 3.964 1.00 42.19 183 GLU A CA 1
ATOM 1501 C C . GLU A 1 183 ? 4.498 16.986 3.204 1.00 42.19 183 GLU A C 1
ATOM 1503 O O . GLU A 1 183 ? 4.503 16.989 1.979 1.00 42.19 183 GLU A O 1
ATOM 1508 N N . TYR A 1 184 ? 5.620 16.810 3.916 1.00 43.78 184 TYR A N 1
ATOM 1509 C CA . TYR A 1 184 ? 6.941 16.499 3.340 1.00 43.78 184 TYR A CA 1
ATOM 1510 C C . TYR A 1 184 ? 7.150 15.018 3.009 1.00 43.78 184 TYR A C 1
ATOM 1512 O O . TYR A 1 184 ? 8.213 14.639 2.513 1.00 43.78 184 TYR A O 1
ATOM 1520 N N . ARG A 1 185 ? 6.158 14.160 3.265 1.00 54.12 185 ARG A N 1
ATOM 1521 C CA . ARG A 1 185 ? 6.191 12.757 2.846 1.00 54.12 185 ARG A CA 1
ATOM 1522 C C . ARG A 1 185 ? 5.878 12.658 1.352 1.00 54.12 185 ARG A C 1
ATOM 1524 O O . ARG A 1 185 ? 4.903 12.032 0.944 1.00 54.12 185 ARG A O 1
ATOM 1531 N N . ASP A 1 186 ? 6.729 13.276 0.535 1.00 54.75 186 ASP A N 1
ATOM 1532 C CA . ASP A 1 186 ? 6.828 13.070 -0.909 1.00 54.75 186 ASP A CA 1
ATOM 1533 C C . ASP A 1 186 ? 7.411 11.679 -1.175 1.00 54.75 186 ASP A C 1
ATOM 1535 O O . ASP A 1 186 ? 8.504 11.500 -1.715 1.00 54.75 186 ASP A O 1
ATOM 1539 N N . TYR A 1 187 ? 6.675 10.659 -0.742 1.00 67.38 187 TYR A N 1
ATOM 1540 C CA . TYR A 1 187 ? 6.943 9.314 -1.193 1.00 67.38 187 TYR A CA 1
ATOM 1541 C C . TYR A 1 187 ? 6.605 9.260 -2.678 1.00 67.38 187 TYR A C 1
ATOM 1543 O O . TYR A 1 187 ? 5.533 9.695 -3.120 1.00 67.38 187 TYR A O 1
ATOM 1551 N N . GLU A 1 188 ? 7.536 8.716 -3.444 1.00 77.50 188 GLU A N 1
ATOM 1552 C CA . GLU A 1 188 ? 7.347 8.401 -4.847 1.00 77.50 188 GLU A CA 1
ATOM 1553 C C . GLU A 1 188 ? 7.042 6.900 -4.919 1.00 77.50 188 GLU A C 1
ATOM 1555 O O . GLU A 1 188 ? 7.953 6.078 -4.824 1.00 77.50 188 GLU A O 1
ATOM 1560 N N . PRO A 1 189 ? 5.755 6.507 -4.947 1.00 87.44 189 PRO A N 1
ATOM 1561 C CA . PRO A 1 189 ? 5.384 5.103 -4.963 1.00 87.44 189 PRO A CA 1
ATOM 1562 C C . PRO A 1 189 ? 5.583 4.470 -6.339 1.00 87.44 189 PRO A C 1
ATOM 1564 O O . PRO A 1 189 ? 5.621 5.153 -7.365 1.00 87.44 189 PRO A O 1
ATOM 1567 N N . VAL A 1 190 ? 5.580 3.137 -6.343 1.00 91.31 190 VAL A N 1
ATOM 1568 C CA . VAL A 1 190 ? 5.361 2.316 -7.542 1.00 91.31 190 VAL A CA 1
ATOM 1569 C C . VAL A 1 190 ? 4.043 1.586 -7.387 1.00 91.31 190 VAL A C 1
ATOM 1571 O O . VAL A 1 190 ? 3.861 0.886 -6.401 1.00 91.31 190 VAL A O 1
ATOM 1574 N N . THR A 1 191 ? 3.142 1.689 -8.354 1.00 93.50 191 THR A N 1
ATOM 1575 C CA . THR A 1 191 ? 1.898 0.920 -8.382 1.00 93.50 191 THR A CA 1
ATOM 1576 C C . THR A 1 191 ? 1.933 -0.093 -9.505 1.00 93.50 191 THR A C 1
ATOM 1578 O O . THR A 1 191 ? 2.077 0.256 -10.668 1.00 93.50 191 THR A O 1
ATOM 1581 N N . VAL A 1 192 ? 1.770 -1.358 -9.151 1.00 96.00 192 VAL A N 1
ATOM 1582 C CA . VAL A 1 192 ? 1.548 -2.454 -10.085 1.00 96.00 192 VAL A CA 1
ATOM 1583 C C . VAL A 1 192 ? 0.051 -2.533 -10.356 1.00 96.00 192 VAL A C 1
ATOM 1585 O O . VAL A 1 192 ? -0.733 -2.721 -9.426 1.00 96.00 192 VAL A O 1
ATOM 1588 N N . VAL A 1 193 ? -0.347 -2.390 -11.616 1.00 96.62 193 VAL A N 1
ATOM 1589 C CA . VAL A 1 193 ? -1.746 -2.493 -12.039 1.00 96.62 193 VAL A CA 1
ATOM 1590 C C . VAL A 1 193 ? -1.983 -3.890 -12.590 1.00 96.62 193 VAL A C 1
ATOM 1592 O O . VAL A 1 193 ? -1.334 -4.312 -13.544 1.00 96.62 193 VAL A O 1
ATOM 1595 N N . VAL A 1 194 ? -2.906 -4.623 -11.980 1.00 97.44 194 VAL A N 1
ATOM 1596 C CA . VAL A 1 194 ? -3.216 -6.015 -12.311 1.00 97.44 194 VAL A CA 1
ATOM 1597 C C . VAL A 1 194 ? -4.652 -6.098 -12.806 1.00 97.44 194 VAL A C 1
ATOM 1599 O O . VAL A 1 194 ? -5.562 -5.579 -12.164 1.00 97.44 194 VAL A O 1
ATOM 1602 N N . ASP A 1 195 ? -4.878 -6.765 -13.932 1.00 97.75 195 ASP A N 1
ATOM 1603 C CA . ASP A 1 195 ? -6.223 -7.057 -14.417 1.00 97.75 195 ASP A CA 1
ATOM 1604 C C . ASP A 1 195 ? -6.902 -8.060 -13.479 1.00 97.75 195 ASP A C 1
ATOM 1606 O O . ASP A 1 195 ? -6.362 -9.120 -13.170 1.00 97.75 195 ASP A O 1
ATOM 1610 N N . LYS A 1 196 ? -8.106 -7.732 -13.016 1.00 94.88 196 LYS A N 1
ATOM 1611 C CA . LYS A 1 196 ? -8.821 -8.505 -11.996 1.00 94.88 196 LYS A CA 1
ATOM 1612 C C . LYS A 1 196 ? -9.312 -9.856 -12.511 1.00 94.88 196 LYS A C 1
ATOM 1614 O O . LYS A 1 196 ? -9.454 -10.782 -11.719 1.00 94.88 196 LYS A O 1
ATOM 1619 N N . GLY A 1 197 ? -9.609 -9.964 -13.808 1.00 96.50 197 GLY A N 1
ATOM 1620 C CA . GLY A 1 197 ? -10.144 -11.189 -14.402 1.00 96.50 197 GLY A CA 1
ATOM 1621 C C . GLY A 1 197 ? -9.064 -12.228 -14.698 1.00 96.50 197 GLY A C 1
ATOM 1622 O O . GLY A 1 197 ? -9.258 -13.415 -14.457 1.00 96.50 197 GLY A O 1
ATOM 1623 N N . SER A 1 198 ? -7.928 -11.776 -15.220 1.00 97.19 198 SER A N 1
ATOM 1624 C CA . SER A 1 198 ? -6.807 -12.620 -15.645 1.00 97.19 198 SER A CA 1
ATOM 1625 C C . SER A 1 198 ? -5.669 -12.697 -14.630 1.00 97.19 198 SER A C 1
ATOM 1627 O O . SER A 1 198 ? -4.765 -13.514 -14.797 1.00 97.19 198 SER A O 1
ATOM 1629 N N . GLU A 1 199 ? -5.693 -11.841 -13.607 1.00 96.38 199 GLU A N 1
ATOM 1630 C CA . GLU A 1 199 ? -4.597 -11.623 -12.660 1.00 96.38 199 GLU A CA 1
ATOM 1631 C C . GLU A 1 199 ? -3.262 -11.272 -13.331 1.00 96.38 199 GLU A C 1
ATOM 1633 O O . GLU A 1 199 ? -2.204 -11.495 -12.743 1.00 96.38 199 GLU A O 1
ATOM 1638 N N . ARG A 1 200 ? -3.281 -10.752 -14.564 1.00 97.38 200 ARG A N 1
ATOM 1639 C CA . ARG A 1 200 ? -2.067 -10.385 -15.301 1.00 97.38 200 ARG A CA 1
ATOM 1640 C C . ARG A 1 200 ? -1.667 -8.947 -15.012 1.00 97.38 200 ARG A C 1
ATOM 1642 O O . ARG A 1 200 ? -2.520 -8.072 -14.892 1.00 97.38 200 ARG A O 1
ATOM 1649 N N . LEU A 1 201 ? -0.358 -8.704 -14.968 1.00 97.50 201 LEU A N 1
ATOM 1650 C CA . LEU A 1 201 ? 0.204 -7.356 -14.967 1.00 97.50 201 LEU A CA 1
ATOM 1651 C C . LEU A 1 201 ? -0.244 -6.616 -16.234 1.00 97.50 201 LEU A C 1
ATOM 1653 O O . LEU A 1 201 ? -0.005 -7.100 -17.339 1.00 97.50 201 LEU A O 1
ATOM 1657 N N . VAL A 1 202 ? -0.886 -5.466 -16.050 1.00 97.88 202 VAL A N 1
ATOM 1658 C CA . VAL A 1 202 ? -1.345 -4.569 -17.119 1.00 97.88 202 VAL A CA 1
ATOM 1659 C C . VAL A 1 202 ? -0.333 -3.460 -17.330 1.00 97.88 202 VAL A C 1
ATOM 1661 O O . VAL A 1 202 ? 0.101 -3.233 -18.454 1.00 97.88 202 VAL A O 1
ATOM 1664 N N . SER A 1 203 ? 0.077 -2.802 -16.248 1.00 97.56 203 SER A N 1
ATOM 1665 C CA . SER A 1 203 ? 1.023 -1.695 -16.303 1.00 97.56 203 SER A CA 1
ATOM 1666 C C . SER A 1 203 ? 1.723 -1.487 -14.961 1.00 97.56 203 SER A C 1
ATOM 1668 O O . SER A 1 203 ? 1.346 -2.065 -13.932 1.00 97.56 203 SER A O 1
ATOM 1670 N N . VAL A 1 204 ? 2.771 -0.667 -14.972 1.00 96.81 204 VAL A N 1
ATOM 1671 C CA . VAL A 1 204 ? 3.402 -0.145 -13.761 1.00 96.81 204 VAL A CA 1
ATOM 1672 C C . VAL A 1 204 ? 3.371 1.370 -13.800 1.00 96.81 204 VAL A C 1
ATOM 1674 O O . VAL A 1 204 ? 3.929 2.008 -14.691 1.00 96.81 204 VAL A O 1
ATOM 1677 N N . GLN A 1 205 ? 2.765 1.936 -12.767 1.00 94.81 205 GLN A N 1
ATOM 1678 C CA . GLN A 1 205 ? 2.726 3.363 -12.532 1.00 94.81 205 GLN A CA 1
ATOM 1679 C C . GLN A 1 205 ? 3.805 3.763 -11.535 1.00 94.81 205 GLN A C 1
ATOM 1681 O O . GLN A 1 205 ? 4.055 3.068 -10.552 1.00 94.81 205 GLN A O 1
ATOM 1686 N N . PHE A 1 206 ? 4.425 4.912 -11.749 1.00 92.19 206 PHE A N 1
ATOM 1687 C CA . PHE A 1 206 ? 5.389 5.483 -10.816 1.00 92.19 206 PHE A CA 1
ATOM 1688 C C . PHE A 1 206 ? 5.283 7.000 -10.804 1.00 92.19 206 PHE A C 1
ATOM 1690 O O . PHE A 1 206 ? 4.737 7.623 -11.719 1.00 92.19 206 PHE A O 1
ATOM 1697 N N . ARG A 1 207 ? 5.784 7.606 -9.733 1.00 86.62 207 ARG A N 1
ATOM 1698 C CA . ARG A 1 207 ? 5.744 9.054 -9.545 1.00 86.62 207 ARG A CA 1
ATOM 1699 C C . ARG A 1 207 ? 7.135 9.642 -9.752 1.00 86.62 207 ARG A C 1
ATOM 1701 O O . ARG A 1 207 ? 8.098 9.160 -9.170 1.00 86.62 207 ARG A O 1
ATOM 1708 N N . VAL A 1 208 ? 7.211 10.704 -10.552 1.00 83.62 208 VAL A N 1
ATOM 1709 C CA . VAL A 1 208 ? 8.390 11.573 -10.675 1.00 83.62 208 VAL A CA 1
ATOM 1710 C C . VAL A 1 208 ? 7.981 12.974 -10.242 1.00 83.62 208 VAL A C 1
ATOM 1712 O O . VAL A 1 208 ? 7.262 13.681 -10.958 1.00 83.62 208 VAL A O 1
ATOM 1715 N N . HIS A 1 209 ? 8.396 13.368 -9.045 1.00 79.88 209 HIS A N 1
ATOM 1716 C CA . HIS A 1 209 ? 7.915 14.530 -8.308 1.00 79.88 209 HIS A CA 1
ATOM 1717 C C . HIS A 1 209 ? 6.397 14.565 -8.198 1.00 79.88 209 HIS A C 1
ATOM 1719 O O . HIS A 1 209 ? 5.844 13.866 -7.374 1.00 79.88 209 HIS A O 1
ATOM 1725 N N . TYR A 1 210 ? 5.680 15.354 -8.997 1.00 75.56 210 TYR A N 1
ATOM 1726 C CA . TYR A 1 210 ? 4.210 15.420 -8.966 1.00 75.56 210 TYR A CA 1
ATOM 1727 C C . TYR A 1 210 ? 3.565 14.803 -10.214 1.00 75.56 210 TYR A C 1
ATOM 1729 O O . TYR A 1 210 ? 2.344 14.825 -10.347 1.00 75.56 210 TYR A O 1
ATOM 1737 N N . THR A 1 211 ? 4.366 14.263 -11.139 1.00 80.81 211 THR A N 1
ATOM 1738 C CA . THR A 1 211 ? 3.864 13.594 -12.343 1.00 80.81 211 THR A CA 1
ATOM 1739 C C . THR A 1 211 ? 3.682 12.115 -12.062 1.00 80.81 211 THR A C 1
ATOM 1741 O O . THR A 1 211 ? 4.639 11.431 -11.703 1.00 80.81 211 THR A O 1
ATOM 1744 N N . LEU A 1 212 ? 2.465 11.620 -12.281 1.00 85.19 212 LEU A N 1
ATOM 1745 C CA . LEU A 1 212 ? 2.221 10.194 -12.428 1.00 85.19 212 LEU A CA 1
ATOM 1746 C C . LEU A 1 212 ? 2.551 9.767 -13.854 1.00 85.19 212 LEU A C 1
ATOM 1748 O O . LEU A 1 212 ? 2.081 10.380 -14.816 1.00 85.19 212 LEU A O 1
ATOM 1752 N N . VAL A 1 213 ? 3.335 8.709 -13.963 1.00 90.00 213 VAL A N 1
ATOM 1753 C CA . VAL A 1 213 ? 3.738 8.091 -15.219 1.00 90.00 213 VAL A CA 1
ATOM 1754 C C . VAL A 1 213 ? 3.215 6.665 -15.213 1.00 90.00 213 VAL A C 1
ATOM 1756 O O . VAL A 1 213 ? 3.305 5.994 -14.189 1.00 90.00 213 VAL A O 1
ATOM 1759 N N . ASP A 1 214 ? 2.667 6.224 -16.338 1.00 94.31 214 ASP A N 1
ATOM 1760 C CA . ASP A 1 214 ? 2.158 4.867 -16.537 1.00 94.31 214 ASP A CA 1
ATOM 1761 C C . ASP A 1 214 ? 2.940 4.213 -17.677 1.00 94.31 214 ASP A C 1
ATOM 1763 O O . ASP A 1 214 ? 3.206 4.867 -18.689 1.00 94.31 214 ASP A O 1
ATOM 1767 N N . ILE A 1 215 ? 3.356 2.962 -17.490 1.00 95.56 215 ILE A N 1
ATOM 1768 C CA . ILE A 1 215 ? 4.078 2.184 -18.498 1.00 95.56 215 ILE A CA 1
ATOM 1769 C C . ILE A 1 215 ? 3.400 0.830 -18.637 1.00 95.56 215 ILE A C 1
ATOM 1771 O O . ILE A 1 215 ? 3.379 0.040 -17.689 1.00 95.56 215 ILE A O 1
ATOM 1775 N N . ASP A 1 216 ? 2.902 0.552 -19.838 1.00 96.88 216 ASP A N 1
ATOM 1776 C CA . ASP A 1 216 ? 2.289 -0.727 -20.176 1.00 96.88 216 ASP A CA 1
ATOM 1777 C C . ASP A 1 216 ? 3.263 -1.892 -19.974 1.00 96.88 216 ASP A C 1
ATOM 1779 O O . ASP A 1 216 ? 4.462 -1.799 -20.250 1.00 96.88 216 ASP A O 1
ATOM 1783 N N . ALA A 1 217 ? 2.737 -3.022 -19.502 1.00 97.00 217 ALA A N 1
ATOM 1784 C CA . ALA A 1 217 ? 3.540 -4.180 -19.127 1.00 97.00 217 ALA A CA 1
ATOM 1785 C C . ALA A 1 217 ? 4.354 -4.768 -20.285 1.00 97.00 217 ALA A C 1
ATOM 1787 O O . ALA A 1 217 ? 5.397 -5.368 -20.039 1.00 97.00 217 ALA A O 1
ATOM 1788 N N . GLU A 1 218 ? 3.910 -4.582 -21.532 1.00 96.88 218 GLU A N 1
ATOM 1789 C CA . GLU A 1 218 ? 4.636 -5.030 -22.727 1.00 96.88 218 GLU A CA 1
ATOM 1790 C C . GLU A 1 218 ? 5.964 -4.298 -22.941 1.00 96.88 218 GLU A C 1
ATOM 1792 O O . GLU A 1 218 ? 6.857 -4.824 -23.592 1.00 96.88 218 GLU A O 1
ATOM 1797 N N . HIS A 1 219 ? 6.110 -3.108 -22.362 1.00 97.06 219 HIS A N 1
ATOM 1798 C CA . HIS A 1 219 ? 7.317 -2.298 -22.458 1.00 97.06 219 HIS A CA 1
ATOM 1799 C C . HIS A 1 219 ? 8.256 -2.467 -21.261 1.00 97.06 219 HIS A C 1
ATOM 1801 O O . HIS A 1 219 ? 9.343 -1.880 -21.243 1.00 97.06 219 HIS A O 1
ATOM 1807 N N . LEU A 1 220 ? 7.838 -3.221 -20.241 1.00 95.88 220 LEU A N 1
ATOM 1808 C CA . LEU A 1 220 ? 8.592 -3.421 -19.011 1.00 95.88 220 LEU A CA 1
ATOM 1809 C C . LEU A 1 220 ? 9.500 -4.639 -19.112 1.00 95.88 220 LEU A C 1
ATOM 1811 O O . LEU A 1 220 ? 9.116 -5.698 -19.605 1.00 95.88 220 LEU A O 1
ATOM 1815 N N . LEU A 1 221 ? 10.692 -4.518 -18.535 1.00 94.00 221 LEU A N 1
ATOM 1816 C CA . LEU A 1 221 ? 11.543 -5.676 -18.306 1.00 94.00 221 LEU A CA 1
ATOM 1817 C C . LEU A 1 221 ? 11.150 -6.338 -16.986 1.00 94.00 221 LEU A C 1
ATOM 1819 O O . LEU A 1 221 ? 11.303 -5.768 -15.902 1.00 94.00 221 LEU A O 1
ATOM 1823 N N . LEU A 1 222 ? 10.641 -7.563 -17.105 1.00 93.75 222 LEU A N 1
ATOM 1824 C CA . LEU A 1 222 ? 10.212 -8.389 -15.985 1.00 93.75 222 LEU A CA 1
ATOM 1825 C C . LEU A 1 222 ? 11.223 -9.507 -15.734 1.00 93.75 222 LEU A C 1
ATOM 1827 O O . LEU A 1 222 ? 11.694 -10.154 -16.668 1.00 93.75 222 LEU A O 1
ATOM 1831 N N . VAL A 1 223 ? 11.502 -9.785 -14.464 1.00 88.88 223 VAL A N 1
ATOM 1832 C CA . VAL A 1 223 ? 12.277 -10.959 -14.040 1.00 88.88 223 VAL A CA 1
ATOM 1833 C C . VAL A 1 223 ? 11.334 -11.848 -13.247 1.00 88.88 223 VAL A C 1
ATOM 1835 O O . VAL A 1 223 ? 10.759 -11.405 -12.258 1.00 88.88 223 VAL A O 1
ATOM 1838 N N . GLU A 1 224 ? 11.104 -13.072 -13.728 1.00 90.81 224 GLU A N 1
ATOM 1839 C CA . GLU A 1 224 ? 10.146 -14.016 -13.121 1.00 90.81 224 GLU A CA 1
ATOM 1840 C C . GLU A 1 224 ? 8.725 -13.429 -12.966 1.00 90.81 224 GLU A C 1
ATOM 1842 O O . GLU A 1 224 ? 7.996 -13.732 -12.026 1.00 90.81 224 GLU A O 1
ATOM 1847 N N . GLY A 1 225 ? 8.322 -12.550 -13.891 1.00 91.38 225 GLY A N 1
ATOM 1848 C CA . GLY A 1 225 ? 7.024 -11.863 -13.855 1.00 91.38 225 GLY A CA 1
ATOM 1849 C C . GLY A 1 225 ? 6.955 -10.655 -12.910 1.00 91.38 225 GLY A C 1
ATOM 1850 O O . GLY A 1 225 ? 5.904 -10.020 -12.825 1.00 91.38 225 GLY A O 1
ATOM 1851 N N . ARG A 1 226 ? 8.059 -10.304 -12.239 1.00 92.50 226 ARG A N 1
ATOM 1852 C CA . ARG A 1 226 ? 8.159 -9.165 -11.317 1.00 92.50 226 ARG A CA 1
ATOM 1853 C C . ARG A 1 226 ? 8.758 -7.944 -12.017 1.00 92.50 226 ARG A C 1
ATOM 1855 O O . ARG A 1 226 ? 9.746 -8.098 -12.741 1.00 92.50 226 ARG A O 1
ATOM 1862 N N . PRO A 1 227 ? 8.228 -6.731 -11.785 1.00 94.12 227 PRO A N 1
ATOM 1863 C CA . PRO A 1 227 ? 8.813 -5.520 -12.346 1.00 94.12 227 PRO A CA 1
ATOM 1864 C C . PRO A 1 227 ? 10.148 -5.200 -11.673 1.00 94.12 227 PRO A C 1
ATOM 1866 O O . PRO A 1 227 ? 10.274 -5.276 -10.450 1.00 94.12 227 PRO A O 1
ATOM 1869 N N . VAL A 1 228 ? 11.142 -4.811 -12.466 1.00 91.12 228 VAL A N 1
ATOM 1870 C CA . VAL A 1 228 ? 12.410 -4.280 -11.954 1.00 91.12 228 VAL A CA 1
ATOM 1871 C C . VAL A 1 228 ? 12.295 -2.764 -11.834 1.00 91.12 228 VAL A C 1
ATOM 1873 O O . VAL A 1 228 ? 11.764 -2.115 -12.731 1.00 91.12 228 VAL A O 1
ATOM 1876 N N . ILE A 1 229 ? 12.776 -2.190 -10.732 1.00 92.06 229 ILE A N 1
ATOM 1877 C CA . ILE A 1 229 ? 12.772 -0.740 -10.501 1.00 92.06 229 ILE A CA 1
ATOM 1878 C C . ILE A 1 229 ? 14.164 -0.252 -10.101 1.00 92.06 229 ILE A C 1
ATOM 1880 O O . ILE A 1 229 ? 14.869 -0.909 -9.333 1.00 92.06 229 ILE A O 1
ATOM 1884 N N . TYR A 1 230 ? 14.542 0.916 -10.605 1.00 89.44 230 TYR A N 1
ATOM 1885 C CA . TYR A 1 230 ? 15.773 1.622 -10.268 1.00 89.44 230 TYR A CA 1
ATOM 1886 C C . TYR A 1 230 ? 15.500 2.761 -9.293 1.00 89.44 230 TYR A C 1
ATOM 1888 O O . TYR A 1 230 ? 14.476 3.430 -9.403 1.00 89.44 230 TYR A O 1
ATOM 1896 N N . PHE A 1 231 ? 16.445 3.018 -8.392 1.00 85.25 231 PHE A N 1
ATOM 1897 C CA . PHE A 1 231 ? 16.465 4.217 -7.552 1.00 85.25 231 PHE A CA 1
ATOM 1898 C C . PHE A 1 231 ? 17.697 5.070 -7.855 1.00 85.25 231 PHE A C 1
ATOM 1900 O O . PHE A 1 231 ? 18.769 4.540 -8.152 1.00 85.25 231 PHE A O 1
ATOM 1907 N N . ALA A 1 232 ? 17.551 6.391 -7.753 1.00 73.12 232 ALA A N 1
ATOM 1908 C CA . ALA A 1 232 ? 18.667 7.326 -7.873 1.00 73.12 232 ALA A CA 1
ATOM 1909 C C . ALA A 1 232 ? 19.431 7.464 -6.554 1.00 73.12 232 ALA A C 1
ATOM 1911 O O . ALA A 1 232 ? 18.835 7.325 -5.495 1.00 73.12 232 ALA A O 1
ATOM 1912 N N . LEU A 1 233 ? 20.715 7.835 -6.641 1.00 64.06 233 LEU A N 1
ATOM 1913 C CA . LEU A 1 233 ? 21.657 8.096 -5.536 1.00 64.06 233 LEU A CA 1
ATOM 1914 C C . LEU A 1 233 ? 21.099 8.942 -4.377 1.00 64.06 233 LEU A C 1
ATOM 1916 O O . LEU A 1 233 ? 21.381 8.661 -3.214 1.00 64.06 233 LEU A O 1
ATOM 1920 N N . GLU A 1 234 ? 20.299 9.960 -4.692 1.00 62.41 234 GLU A N 1
ATOM 1921 C CA . GLU A 1 234 ? 19.765 10.933 -3.724 1.00 62.41 234 GLU A CA 1
ATOM 1922 C C . GLU A 1 234 ? 18.237 11.099 -3.827 1.00 62.41 234 GLU A C 1
ATOM 1924 O O . GLU A 1 234 ? 17.671 12.021 -3.246 1.00 62.41 234 GLU A O 1
ATOM 1929 N N . GLY A 1 235 ? 17.560 10.232 -4.588 1.00 61.94 235 GLY A N 1
ATOM 1930 C CA . GLY A 1 235 ? 16.149 10.400 -4.931 1.00 61.94 235 GLY A CA 1
ATOM 1931 C C . GLY A 1 235 ? 15.275 9.244 -4.467 1.00 61.94 235 GLY A C 1
ATOM 1932 O O . GLY A 1 235 ? 15.650 8.078 -4.587 1.00 61.94 235 GLY A O 1
ATOM 1933 N N . HIS A 1 236 ? 14.062 9.571 -4.024 1.00 75.81 236 HIS A N 1
ATOM 1934 C CA . HIS A 1 236 ? 13.013 8.583 -3.765 1.00 75.81 236 HIS A CA 1
ATOM 1935 C C . HIS A 1 236 ? 12.436 7.977 -5.041 1.00 75.81 236 HIS A C 1
ATOM 1937 O O . HIS A 1 236 ? 11.655 7.039 -4.931 1.00 75.81 236 HIS A O 1
ATOM 1943 N N . THR A 1 237 ? 12.834 8.481 -6.215 1.00 86.00 237 THR A N 1
ATOM 1944 C CA . THR A 1 237 ? 12.142 8.248 -7.482 1.00 86.00 237 THR A CA 1
ATOM 1945 C C . THR A 1 237 ? 12.387 6.833 -7.962 1.00 86.00 237 THR A C 1
ATOM 1947 O O . THR A 1 237 ? 13.484 6.549 -8.457 1.00 86.00 237 THR A O 1
ATOM 1950 N N . PRO A 1 238 ? 11.391 5.940 -7.860 1.00 89.88 238 PRO A N 1
ATOM 1951 C CA . PRO A 1 238 ? 11.514 4.633 -8.451 1.00 89.88 238 PRO A CA 1
ATOM 1952 C C . PRO A 1 238 ? 11.239 4.765 -9.945 1.00 89.88 238 PRO A C 1
ATOM 1954 O O . PRO A 1 238 ? 10.183 5.248 -10.346 1.00 89.88 238 PRO A O 1
ATOM 1957 N N . VAL A 1 239 ? 12.161 4.314 -10.784 1.00 92.88 239 VAL A N 1
ATOM 1958 C CA . VAL A 1 239 ? 11.959 4.279 -12.235 1.00 92.88 239 VAL A CA 1
ATOM 1959 C C . VAL A 1 239 ? 11.891 2.823 -12.687 1.00 92.88 239 VAL A C 1
ATOM 1961 O O . VAL A 1 239 ? 12.884 2.107 -12.540 1.00 92.88 239 VAL A O 1
ATOM 1964 N N . PRO A 1 240 ? 10.747 2.349 -13.217 1.00 94.69 240 PRO A N 1
ATOM 1965 C CA . PRO A 1 240 ? 10.636 1.005 -13.764 1.00 94.69 240 PRO A CA 1
ATOM 1966 C C . PRO A 1 240 ? 11.638 0.773 -14.891 1.00 94.69 240 PRO A C 1
ATOM 1968 O O . PRO A 1 240 ? 11.870 1.644 -15.732 1.00 94.69 240 PRO A O 1
ATOM 1971 N N . LYS A 1 241 ? 12.219 -0.423 -14.922 1.00 94.44 241 LYS A N 1
ATOM 1972 C CA . LYS A 1 241 ? 13.060 -0.864 -16.027 1.00 94.44 241 LYS A CA 1
ATOM 1973 C C . LYS A 1 241 ? 12.172 -1.194 -17.227 1.00 94.44 241 LYS A C 1
ATOM 1975 O O . LYS A 1 241 ? 11.237 -1.986 -17.117 1.00 94.44 241 LYS A O 1
ATOM 1980 N N . ALA A 1 242 ? 12.496 -0.612 -18.371 1.00 94.88 242 ALA A N 1
ATOM 1981 C CA . ALA A 1 242 ? 11.782 -0.779 -19.627 1.00 94.88 242 ALA A CA 1
ATOM 1982 C C . ALA A 1 242 ? 12.725 -1.361 -20.686 1.00 94.88 242 ALA A C 1
ATOM 1984 O O . ALA A 1 242 ? 13.895 -1.615 -20.422 1.00 94.88 242 ALA A O 1
ATOM 1985 N N . GLU A 1 243 ? 12.250 -1.582 -21.904 1.00 94.12 243 GLU A N 1
ATOM 1986 C CA . GLU A 1 243 ? 13.131 -2.027 -22.994 1.00 94.12 243 GLU A CA 1
ATOM 1987 C C . GLU A 1 243 ? 14.173 -0.960 -23.368 1.00 94.12 243 GLU A C 1
ATOM 1989 O O . GLU A 1 243 ? 15.285 -1.268 -23.800 1.00 94.12 243 GLU A O 1
ATOM 1994 N N . SER A 1 244 ? 13.819 0.317 -23.199 1.00 94.94 244 SER A N 1
ATOM 1995 C CA . SER A 1 244 ? 14.702 1.447 -23.460 1.00 94.94 244 SER A CA 1
ATOM 1996 C C . SER A 1 244 ? 14.340 2.666 -22.614 1.00 94.94 244 SER A C 1
ATOM 1998 O O . SER A 1 244 ? 13.191 2.866 -22.218 1.00 94.94 244 SER A O 1
ATOM 2000 N N . VAL A 1 245 ? 15.324 3.541 -22.394 1.00 94.12 245 VAL A N 1
ATOM 2001 C CA . VAL A 1 245 ? 15.102 4.826 -21.710 1.00 94.12 245 VAL A CA 1
ATOM 2002 C C . VAL A 1 245 ? 14.129 5.736 -22.474 1.00 94.12 245 VAL A C 1
ATOM 2004 O O . VAL A 1 245 ? 13.437 6.546 -21.863 1.00 94.12 245 VAL A O 1
ATOM 2007 N N . ASP A 1 246 ? 14.022 5.583 -23.797 1.00 95.38 246 ASP A N 1
ATOM 2008 C CA . ASP A 1 246 ? 13.135 6.401 -24.631 1.00 95.38 246 ASP A CA 1
ATOM 2009 C C . ASP A 1 246 ? 11.660 6.132 -24.325 1.00 95.38 246 ASP A C 1
ATOM 2011 O O . ASP A 1 246 ? 10.823 7.022 -24.471 1.00 95.38 246 ASP A O 1
ATOM 2015 N N . ILE A 1 247 ? 11.321 4.921 -23.870 1.00 93.94 247 ILE A N 1
ATOM 2016 C CA . ILE A 1 247 ? 9.980 4.601 -23.367 1.00 93.94 247 ILE A CA 1
ATOM 2017 C C . ILE A 1 247 ? 9.688 5.432 -22.116 1.00 93.94 247 ILE A C 1
ATOM 2019 O O . ILE A 1 247 ? 8.653 6.091 -22.062 1.00 93.94 247 ILE A O 1
ATOM 2023 N N . ILE A 1 248 ? 10.625 5.484 -21.163 1.00 93.06 248 ILE A N 1
ATOM 2024 C CA . ILE A 1 248 ? 10.487 6.278 -19.933 1.00 93.06 248 ILE A CA 1
ATOM 2025 C C . ILE A 1 248 ? 10.317 7.760 -20.263 1.00 93.06 248 ILE A C 1
ATOM 2027 O O . ILE A 1 248 ? 9.383 8.405 -19.789 1.00 93.06 248 ILE A O 1
ATOM 2031 N N . VAL A 1 249 ? 11.196 8.300 -21.111 1.00 92.62 249 VAL A N 1
ATOM 2032 C CA . VAL A 1 249 ? 11.159 9.710 -21.520 1.00 92.62 249 VAL A CA 1
ATOM 2033 C C . VAL A 1 249 ? 9.832 10.034 -22.197 1.00 92.62 249 VAL A C 1
ATOM 2035 O O . VAL A 1 249 ? 9.188 11.014 -21.828 1.00 92.62 249 VAL A O 1
ATOM 2038 N N . ARG A 1 250 ? 9.385 9.208 -23.153 1.00 92.31 250 ARG A N 1
ATOM 2039 C CA . ARG A 1 250 ? 8.102 9.420 -23.835 1.00 92.31 250 ARG A CA 1
ATOM 2040 C C . ARG A 1 250 ? 6.929 9.347 -22.865 1.00 92.31 250 ARG A C 1
ATOM 2042 O O . ARG A 1 250 ? 6.106 10.256 -22.898 1.00 92.31 250 ARG A O 1
ATOM 2049 N N . ALA A 1 251 ? 6.891 8.358 -21.973 1.00 90.44 251 ALA A N 1
ATOM 2050 C CA . ALA A 1 251 ? 5.827 8.214 -20.983 1.00 90.44 251 ALA A CA 1
ATOM 2051 C C . ALA A 1 251 ? 5.743 9.439 -20.052 1.00 90.44 251 ALA A C 1
ATOM 2053 O O . ALA A 1 251 ? 4.664 9.999 -19.854 1.00 90.44 251 ALA A O 1
ATOM 2054 N N . VAL A 1 252 ? 6.882 9.939 -19.552 1.00 88.06 252 VAL A N 1
ATOM 2055 C CA . VAL A 1 252 ? 6.925 11.164 -18.728 1.00 88.06 252 VAL A CA 1
ATOM 2056 C C . VAL A 1 252 ? 6.450 12.384 -19.525 1.00 88.06 252 VAL A C 1
ATOM 2058 O O . VAL A 1 252 ? 5.677 13.202 -19.021 1.00 88.06 252 VAL A O 1
ATOM 2061 N N . MET A 1 253 ? 6.880 12.509 -20.783 1.00 86.75 253 MET A N 1
ATOM 2062 C CA . MET A 1 253 ? 6.514 13.626 -21.660 1.00 86.75 253 MET A CA 1
ATOM 2063 C C . MET A 1 253 ? 5.043 13.594 -22.097 1.00 86.75 253 MET A C 1
ATOM 2065 O O . MET A 1 253 ? 4.471 14.654 -22.364 1.00 86.75 253 MET A O 1
ATOM 2069 N N . GLN A 1 254 ? 4.426 12.412 -22.160 1.00 85.88 254 GLN A N 1
ATOM 2070 C CA . GLN A 1 254 ? 3.022 12.195 -22.524 1.00 85.88 254 GLN A CA 1
ATOM 2071 C C . GLN A 1 254 ? 2.064 12.242 -21.328 1.00 85.88 254 GLN A C 1
ATOM 2073 O O . GLN A 1 254 ? 0.855 12.304 -21.541 1.00 85.88 254 GLN A O 1
ATOM 2078 N N . GLY A 1 255 ? 2.582 12.249 -20.094 1.00 72.19 255 GLY A N 1
ATOM 2079 C CA . GLY A 1 255 ? 1.783 12.225 -18.870 1.00 72.19 255 GLY A CA 1
ATOM 2080 C C . GLY A 1 255 ? 0.634 13.240 -18.864 1.00 72.19 255 GLY A C 1
ATOM 2081 O O . GLY A 1 255 ? 0.730 14.341 -19.406 1.00 72.19 255 GLY A O 1
ATOM 2082 N N . ASN A 1 256 ? -0.471 12.878 -18.213 1.00 60.25 256 ASN A N 1
ATOM 2083 C CA . ASN A 1 256 ? -1.766 13.567 -18.320 1.00 60.25 256 ASN A CA 1
ATOM 2084 C C . ASN A 1 256 ? -1.819 14.995 -17.733 1.00 60.25 256 ASN A C 1
ATOM 2086 O O . ASN A 1 256 ? -2.857 15.649 -17.799 1.00 60.25 256 ASN A O 1
ATOM 2090 N N . VAL A 1 257 ? -0.724 15.503 -17.161 1.00 59.28 257 VAL A N 1
ATOM 2091 C CA . VAL A 1 257 ? -0.658 16.829 -16.527 1.00 59.28 257 VAL A CA 1
ATOM 2092 C C . VAL A 1 257 ? 0.158 17.767 -17.406 1.00 59.28 257 VAL A C 1
ATOM 2094 O O . VAL A 1 257 ? 1.337 17.502 -17.646 1.00 59.28 257 VAL A O 1
ATOM 2097 N N . ILE A 1 258 ? -0.451 18.834 -17.939 1.00 58.94 258 ILE A N 1
ATOM 2098 C CA . ILE A 1 258 ? 0.290 19.911 -18.620 1.00 58.94 258 ILE A CA 1
ATOM 2099 C C . ILE A 1 258 ? 1.206 20.540 -17.572 1.00 58.94 258 ILE A C 1
ATOM 2101 O O . ILE A 1 258 ? 0.742 21.193 -16.643 1.00 58.94 258 ILE A O 1
ATOM 2105 N N . ASP A 1 259 ? 2.503 20.284 -17.696 1.00 66.62 259 ASP A N 1
ATOM 2106 C CA . ASP A 1 259 ? 3.496 20.666 -16.703 1.00 66.62 259 ASP A CA 1
ATOM 2107 C C . ASP A 1 259 ? 4.711 21.257 -17.416 1.00 66.62 259 ASP A C 1
ATOM 2109 O O . ASP A 1 259 ? 5.351 20.610 -18.247 1.00 66.62 259 ASP A O 1
ATOM 2113 N N . VAL A 1 260 ? 5.030 22.505 -17.074 1.00 72.75 260 VAL A N 1
ATOM 2114 C CA . VAL A 1 260 ? 6.209 23.220 -17.589 1.00 72.75 260 VAL A CA 1
ATOM 2115 C C . VAL A 1 260 ? 7.517 22.509 -17.226 1.00 72.75 260 VAL A C 1
ATOM 2117 O O . VAL A 1 260 ? 8.542 22.738 -17.860 1.00 72.75 260 VAL A O 1
ATOM 2120 N N . ASN A 1 261 ? 7.475 21.592 -16.257 1.00 78.12 261 ASN A N 1
ATOM 2121 C CA . ASN A 1 261 ? 8.615 20.808 -15.803 1.00 78.12 261 ASN A CA 1
ATOM 2122 C C . ASN A 1 261 ? 8.693 19.404 -16.423 1.00 78.12 261 ASN A C 1
ATOM 2124 O O . ASN A 1 261 ? 9.524 18.610 -15.980 1.00 78.12 261 ASN A O 1
ATOM 2128 N N . ARG A 1 262 ? 7.896 19.074 -17.455 1.00 82.81 262 ARG A N 1
ATOM 2129 C CA . ARG A 1 262 ? 7.957 17.748 -18.108 1.00 82.81 262 ARG A CA 1
ATOM 2130 C C . ARG A 1 262 ? 9.356 17.398 -18.604 1.00 82.81 262 ARG A C 1
ATOM 2132 O O . ARG A 1 262 ? 9.835 16.307 -18.320 1.00 82.81 262 ARG A O 1
ATOM 2139 N N . ALA A 1 263 ? 10.025 18.321 -19.296 1.00 84.88 263 ALA A N 1
ATOM 2140 C CA . ALA A 1 263 ? 11.365 18.077 -19.829 1.00 84.88 263 ALA A CA 1
ATOM 2141 C C . ALA A 1 263 ? 12.414 17.852 -18.715 1.00 84.88 263 ALA A C 1
ATOM 2143 O O . ALA A 1 263 ? 13.096 16.828 -18.765 1.00 84.88 263 ALA A O 1
ATOM 2144 N N . PRO A 1 264 ? 12.504 18.701 -17.667 1.00 86.75 264 PRO A N 1
ATOM 2145 C CA . PRO A 1 264 ? 13.328 18.407 -16.492 1.00 86.75 264 PRO A CA 1
ATOM 2146 C C . PRO A 1 264 ? 13.023 17.056 -15.829 1.00 86.75 264 PRO A C 1
ATOM 2148 O O . PRO A 1 264 ? 13.946 16.323 -15.486 1.00 86.75 264 PRO A O 1
ATOM 2151 N N . ARG A 1 265 ? 11.743 16.683 -15.684 1.00 86.56 265 ARG A N 1
ATOM 2152 C CA . ARG A 1 265 ? 11.340 15.398 -15.080 1.00 86.56 265 ARG A CA 1
ATOM 2153 C C . ARG A 1 265 ? 11.705 14.204 -15.955 1.00 86.56 265 ARG A C 1
ATOM 2155 O O . ARG A 1 265 ? 12.154 13.187 -15.437 1.00 86.56 265 ARG A O 1
ATOM 2162 N N . ALA A 1 266 ? 11.549 14.326 -17.270 1.00 88.69 266 ALA A N 1
ATOM 2163 C CA . ALA A 1 266 ? 11.944 13.291 -18.215 1.00 88.69 266 ALA A CA 1
ATOM 2164 C C . ALA A 1 266 ? 13.467 13.101 -18.217 1.00 88.69 266 ALA A C 1
ATOM 2166 O O . ALA A 1 266 ? 13.938 11.966 -18.216 1.00 88.69 266 ALA A O 1
ATOM 2167 N N . LEU A 1 267 ? 14.232 14.198 -18.142 1.00 88.94 267 LEU A N 1
ATOM 2168 C CA . LEU A 1 267 ? 15.686 14.152 -17.990 1.00 88.94 267 LEU A CA 1
ATOM 2169 C C . LEU A 1 267 ? 16.094 13.481 -16.672 1.00 88.94 267 LEU A C 1
ATOM 2171 O O . LEU A 1 267 ? 16.983 12.633 -16.677 1.00 88.94 267 LEU A O 1
ATOM 2175 N N . TRP A 1 268 ? 15.428 13.818 -15.564 1.00 89.06 268 TRP A N 1
ATOM 2176 C CA . TRP A 1 268 ? 15.664 13.178 -14.269 1.00 89.06 268 TRP A CA 1
ATOM 2177 C C . TRP A 1 268 ? 15.384 11.674 -14.320 1.00 89.06 268 TRP A C 1
ATOM 2179 O O . TRP A 1 268 ? 16.262 10.880 -13.996 1.00 89.06 268 TRP A O 1
ATOM 2189 N N . ALA A 1 269 ? 14.209 11.264 -14.807 1.00 89.75 269 ALA A N 1
ATOM 2190 C CA . ALA A 1 269 ? 13.855 9.852 -14.938 1.00 89.75 269 ALA A CA 1
ATOM 2191 C C . ALA A 1 269 ? 14.840 9.091 -15.845 1.00 89.75 269 ALA A C 1
ATOM 2193 O O . ALA A 1 269 ? 15.252 7.979 -15.517 1.00 89.75 269 ALA A O 1
ATOM 2194 N N . ALA A 1 270 ? 15.278 9.709 -16.947 1.00 91.50 270 ALA A N 1
ATOM 2195 C CA . ALA A 1 270 ? 16.298 9.146 -17.825 1.00 91.50 270 ALA A CA 1
ATOM 2196 C C . ALA A 1 270 ? 17.656 8.992 -17.127 1.00 91.50 270 ALA A C 1
ATOM 2198 O O . ALA A 1 270 ? 18.332 7.984 -17.325 1.00 91.50 270 ALA A O 1
ATOM 2199 N N . LEU A 1 271 ? 18.055 9.960 -16.297 1.00 90.25 271 LEU A N 1
ATOM 2200 C CA . LEU A 1 271 ? 19.276 9.875 -15.499 1.00 90.25 271 LEU A CA 1
ATOM 2201 C C . LEU A 1 271 ? 19.205 8.707 -14.509 1.00 90.25 271 LEU A C 1
ATOM 2203 O O . LEU A 1 271 ? 20.119 7.883 -14.497 1.00 90.25 271 LEU A O 1
ATOM 2207 N N . VAL A 1 272 ? 18.113 8.595 -13.739 1.00 88.50 272 VAL A N 1
ATOM 2208 C CA . VAL A 1 272 ? 17.895 7.475 -12.802 1.00 88.50 272 VAL A CA 1
ATOM 2209 C C . VAL A 1 272 ? 18.013 6.137 -13.531 1.00 88.50 272 VAL A C 1
ATOM 2211 O O . VAL A 1 272 ? 18.732 5.242 -13.090 1.00 88.50 272 VAL A O 1
ATOM 2214 N N . TYR A 1 273 ? 17.361 6.032 -14.688 1.00 90.69 273 TYR A N 1
ATOM 2215 C CA . TYR A 1 273 ? 17.379 4.839 -15.522 1.00 90.69 273 TYR A CA 1
ATOM 2216 C C . TYR A 1 273 ? 18.795 4.455 -15.969 1.00 90.69 273 TYR A C 1
ATOM 2218 O O . TYR A 1 273 ? 19.232 3.320 -15.791 1.00 90.69 273 TYR A O 1
ATOM 2226 N N . ARG A 1 274 ? 19.540 5.410 -16.542 1.00 90.19 274 ARG A N 1
ATOM 2227 C CA . ARG A 1 274 ? 20.898 5.174 -17.056 1.00 90.19 274 ARG A CA 1
ATOM 2228 C C . ARG A 1 274 ? 21.873 4.795 -15.947 1.00 90.19 274 ARG A C 1
ATOM 2230 O O . ARG A 1 274 ? 22.731 3.943 -16.168 1.00 90.19 274 ARG A O 1
ATOM 2237 N N . LEU A 1 275 ? 21.745 5.407 -14.771 1.00 85.19 275 LEU A N 1
ATOM 2238 C CA . LEU A 1 275 ? 22.530 5.025 -13.600 1.00 85.19 275 LEU A CA 1
ATOM 2239 C C . LEU A 1 275 ? 22.209 3.585 -13.182 1.00 85.19 275 LEU A C 1
ATOM 2241 O O . LEU A 1 275 ? 23.131 2.794 -13.000 1.00 85.19 275 LEU A O 1
ATOM 2245 N N . GLY A 1 276 ? 20.926 3.218 -13.125 1.00 84.00 276 GLY A N 1
ATOM 2246 C CA . GLY A 1 276 ? 20.478 1.848 -12.863 1.00 84.00 276 GLY A CA 1
ATOM 2247 C C . GLY A 1 276 ? 21.090 0.814 -13.816 1.00 84.00 276 GLY A C 1
ATOM 2248 O O . GLY A 1 276 ? 21.670 -0.172 -13.359 1.00 84.00 276 GLY A O 1
ATOM 2249 N N . ASP A 1 277 ? 21.053 1.084 -15.124 1.00 85.06 277 ASP A N 1
ATOM 2250 C CA . ASP A 1 277 ? 21.663 0.241 -16.166 1.00 85.06 277 ASP A CA 1
ATOM 2251 C C . ASP A 1 277 ? 23.171 0.031 -15.945 1.00 85.06 277 ASP A C 1
ATOM 2253 O O . ASP A 1 277 ? 23.688 -1.085 -16.058 1.00 85.06 277 ASP A O 1
ATOM 2257 N N . VAL A 1 278 ? 23.905 1.111 -15.656 1.00 85.00 278 VAL A N 1
ATOM 2258 C CA . VAL A 1 278 ? 25.353 1.048 -15.404 1.00 85.00 278 VAL A CA 1
ATOM 2259 C C . VAL A 1 278 ? 25.633 0.212 -14.157 1.00 85.00 278 VAL A C 1
ATOM 2261 O O . VAL A 1 278 ? 26.503 -0.661 -14.182 1.00 85.00 278 VAL A O 1
ATOM 2264 N N . MET A 1 279 ? 24.869 0.431 -13.089 1.00 76.50 279 MET A N 1
ATOM 2265 C CA . MET A 1 279 ? 25.016 -0.288 -11.824 1.00 76.50 279 MET A CA 1
ATOM 2266 C C . MET A 1 279 ? 24.763 -1.789 -11.969 1.00 76.50 279 MET A C 1
ATOM 2268 O O . MET A 1 279 ? 25.509 -2.599 -11.415 1.00 76.50 279 MET A O 1
ATOM 2272 N N . GLU A 1 280 ? 23.753 -2.165 -12.748 1.00 78.69 280 GLU A N 1
ATOM 2273 C CA . GLU A 1 280 ? 23.440 -3.558 -13.050 1.00 78.69 280 GLU A CA 1
ATOM 2274 C C . GLU A 1 280 ? 24.574 -4.251 -13.820 1.00 78.69 280 GLU A C 1
ATOM 2276 O O . GLU A 1 280 ? 24.961 -5.369 -13.468 1.00 78.69 280 GLU A O 1
ATOM 2281 N N . ARG A 1 281 ? 25.161 -3.572 -14.819 1.00 82.00 281 ARG A N 1
ATOM 2282 C CA . ARG A 1 281 ? 26.293 -4.097 -15.605 1.00 82.00 281 ARG A CA 1
ATOM 2283 C C . ARG A 1 281 ? 27.560 -4.250 -14.774 1.00 82.00 281 ARG A C 1
ATOM 2285 O O . ARG A 1 281 ? 28.226 -5.276 -14.868 1.00 82.00 281 ARG A O 1
ATOM 2292 N N . LEU A 1 282 ? 27.900 -3.241 -13.970 1.00 73.88 282 LEU A N 1
ATOM 2293 C CA . LEU A 1 282 ? 29.146 -3.222 -13.197 1.00 73.88 282 LEU A CA 1
ATOM 2294 C C . LEU A 1 282 ? 29.182 -4.281 -12.096 1.00 73.88 282 LEU A C 1
ATOM 2296 O O . LEU A 1 282 ? 30.256 -4.766 -11.748 1.00 73.88 282 LEU A O 1
ATOM 2300 N N . ARG A 1 283 ? 28.027 -4.622 -11.520 1.00 65.12 283 ARG A N 1
ATOM 2301 C CA . ARG A 1 283 ? 27.955 -5.518 -10.360 1.00 65.12 283 ARG A CA 1
ATOM 2302 C C . ARG A 1 283 ? 27.503 -6.933 -10.694 1.00 65.12 283 ARG A C 1
ATOM 2304 O O . ARG A 1 283 ? 27.439 -7.744 -9.779 1.00 65.12 283 ARG A O 1
ATOM 2311 N N . GLY A 1 284 ? 27.188 -7.215 -11.962 1.00 56.09 284 GLY A N 1
ATOM 2312 C CA . GLY A 1 284 ? 26.538 -8.460 -12.361 1.00 56.09 284 GLY A CA 1
ATOM 2313 C C . GLY A 1 284 ? 25.223 -8.618 -11.607 1.00 56.09 284 GLY A C 1
ATOM 2314 O O . GLY A 1 284 ? 25.163 -9.419 -10.688 1.00 56.09 284 GLY A O 1
ATOM 2315 N N . ALA A 1 285 ? 24.228 -7.781 -11.927 1.00 50.47 285 ALA A N 1
ATOM 2316 C CA . ALA A 1 285 ? 22.878 -7.803 -11.357 1.00 50.47 285 ALA A CA 1
ATOM 2317 C C . ALA A 1 285 ? 22.846 -8.257 -9.886 1.00 50.47 285 ALA A C 1
ATOM 2319 O O . ALA A 1 285 ? 22.367 -9.342 -9.566 1.00 50.47 285 ALA A O 1
ATOM 2320 N N . VAL A 1 286 ? 23.352 -7.430 -8.964 1.00 45.34 286 VAL A N 1
ATOM 2321 C CA . VAL A 1 286 ? 23.045 -7.643 -7.544 1.00 45.34 286 VAL A CA 1
ATOM 2322 C C . VAL A 1 286 ? 21.583 -7.247 -7.364 1.00 45.34 286 VAL A C 1
ATOM 2324 O O . VAL A 1 286 ? 21.270 -6.138 -6.934 1.00 45.34 286 VAL A O 1
ATOM 2327 N N . SER A 1 287 ? 20.680 -8.151 -7.743 1.00 45.91 287 SER A N 1
ATOM 2328 C CA . SER A 1 287 ? 19.315 -8.147 -7.261 1.00 45.91 287 SER A CA 1
ATOM 2329 C C . SER A 1 287 ? 19.435 -8.376 -5.768 1.00 45.91 287 SER A C 1
ATOM 2331 O O . SER A 1 287 ? 19.630 -9.499 -5.299 1.00 45.91 287 SER A O 1
ATOM 2333 N N . VAL A 1 288 ? 19.381 -7.301 -4.993 1.00 46.78 288 VAL A N 1
ATOM 2334 C CA . VAL A 1 288 ? 18.957 -7.511 -3.627 1.00 46.78 288 VAL A CA 1
ATOM 2335 C C . VAL A 1 288 ? 17.479 -7.786 -3.767 1.00 46.78 288 VAL A C 1
ATOM 2337 O O . VAL A 1 288 ? 16.701 -6.883 -4.076 1.00 46.78 288 VAL A O 1
ATOM 2340 N N . GLU A 1 289 ? 17.098 -9.053 -3.606 1.00 45.41 289 GLU A N 1
ATOM 2341 C CA . GLU A 1 289 ? 15.721 -9.329 -3.259 1.00 45.41 289 GLU A CA 1
ATOM 2342 C C . GLU A 1 289 ? 15.413 -8.399 -2.100 1.00 45.41 289 GLU A C 1
ATOM 2344 O O . GLU A 1 289 ? 16.050 -8.463 -1.045 1.00 45.41 289 GLU A O 1
ATOM 2349 N N . VAL A 1 290 ? 14.490 -7.467 -2.329 1.00 41.31 290 VAL A N 1
ATOM 2350 C CA . VAL A 1 290 ? 13.837 -6.786 -1.228 1.00 41.31 290 VAL A CA 1
ATOM 2351 C C . VAL A 1 290 ? 13.338 -7.940 -0.382 1.00 41.31 290 VAL A C 1
ATOM 2353 O O . VAL A 1 290 ? 12.409 -8.626 -0.815 1.00 41.31 290 VAL A O 1
ATOM 2356 N N . GLU A 1 291 ? 13.999 -8.226 0.744 1.00 34.03 291 GLU A N 1
ATOM 2357 C CA . GLU A 1 291 ? 13.573 -9.319 1.603 1.00 34.03 291 GLU A CA 1
ATOM 2358 C C . GLU A 1 291 ? 12.079 -9.102 1.832 1.00 34.03 291 GLU A C 1
ATOM 2360 O O . GLU A 1 291 ? 11.629 -7.965 2.057 1.00 34.03 291 GLU A O 1
ATOM 2365 N N . PRO A 1 292 ? 11.246 -10.132 1.651 1.00 35.56 292 PRO A N 1
ATOM 2366 C CA . PRO A 1 292 ? 9.886 -10.067 2.126 1.00 35.56 292 PRO A CA 1
ATOM 2367 C C . PRO A 1 292 ? 9.934 -9.617 3.575 1.00 35.56 292 PRO A C 1
ATOM 2369 O O . PRO A 1 292 ? 10.344 -10.352 4.469 1.00 35.56 292 PRO A O 1
ATOM 2372 N N . LEU A 1 293 ? 9.457 -8.399 3.830 1.00 35.72 293 LEU A N 1
ATOM 2373 C CA . LEU A 1 293 ? 8.970 -8.039 5.146 1.00 35.72 293 LEU A CA 1
ATOM 2374 C C . LEU A 1 293 ? 7.644 -8.785 5.369 1.00 35.72 293 LEU A C 1
ATOM 2376 O O . LEU A 1 293 ? 6.617 -8.197 5.676 1.00 35.72 293 LEU A O 1
ATOM 2380 N N . TYR A 1 294 ? 7.696 -10.113 5.259 1.00 36.12 294 TYR A N 1
ATOM 2381 C CA . TYR A 1 294 ? 6.838 -11.023 6.003 1.00 36.12 294 TYR A CA 1
ATOM 2382 C C . TYR A 1 294 ? 7.280 -11.136 7.463 1.00 36.12 294 TYR A C 1
ATOM 2384 O O . TYR A 1 294 ? 6.747 -11.929 8.229 1.00 36.12 294 TYR A O 1
ATOM 2392 N N . GLY A 1 295 ? 8.214 -10.284 7.891 1.00 30.75 295 GLY A N 1
ATOM 2393 C CA . GLY A 1 295 ? 8.289 -9.804 9.261 1.00 30.75 295 GLY A CA 1
ATOM 2394 C C . GLY A 1 295 ? 7.458 -8.523 9.419 1.00 30.75 295 GLY A C 1
ATOM 2395 O O . GLY A 1 295 ? 7.394 -7.725 8.492 1.00 30.75 295 GLY A O 1
ATOM 2396 N N . PRO A 1 296 ? 6.866 -8.244 10.591 1.00 30.22 296 PRO A N 1
ATOM 2397 C CA . PRO A 1 296 ? 5.728 -7.333 10.716 1.00 30.22 296 PRO A CA 1
ATOM 2398 C C . PRO A 1 296 ? 6.086 -5.828 10.658 1.00 30.22 296 PRO A C 1
ATOM 2400 O O . PRO A 1 296 ? 5.492 -5.003 11.333 1.00 30.22 296 PRO A O 1
ATOM 2403 N N . SER A 1 297 ? 7.075 -5.419 9.869 1.00 31.91 297 SER A N 1
ATOM 2404 C CA . SER A 1 297 ? 7.513 -4.029 9.647 1.00 31.91 297 SER A CA 1
ATOM 2405 C C . SER A 1 297 ? 6.614 -3.244 8.691 1.00 31.91 297 SER A C 1
ATOM 2407 O O . SER A 1 297 ? 7.091 -2.444 7.893 1.00 31.91 297 SER A O 1
ATOM 2409 N N . TRP A 1 298 ? 5.306 -3.381 8.871 1.00 35.09 298 TRP A N 1
ATOM 2410 C CA . TRP A 1 298 ? 4.367 -2.342 8.492 1.00 35.09 298 TRP A CA 1
ATOM 2411 C C . TRP A 1 298 ? 4.531 -1.221 9.521 1.00 35.09 298 TRP A C 1
ATOM 2413 O O . TRP A 1 298 ? 4.092 -1.337 10.665 1.00 35.09 298 TRP A O 1
ATOM 2423 N N . ARG A 1 299 ? 5.270 -0.172 9.177 1.00 31.88 299 ARG A N 1
ATOM 2424 C CA . ARG A 1 299 ? 5.099 1.115 9.850 1.00 31.88 299 ARG A CA 1
ATOM 2425 C C . ARG A 1 299 ? 4.555 2.043 8.789 1.00 31.88 299 ARG A C 1
ATOM 2427 O O . ARG A 1 299 ? 5.202 2.175 7.755 1.00 31.88 299 ARG A O 1
ATOM 2434 N N . TYR A 1 300 ? 3.411 2.648 9.085 1.00 34.81 300 TYR A N 1
ATOM 2435 C CA . TYR A 1 300 ? 2.711 3.605 8.237 1.00 34.81 300 TYR A CA 1
ATOM 2436 C C . TYR A 1 300 ? 2.053 2.968 7.003 1.00 34.81 300 TYR A C 1
ATOM 2438 O O . TYR A 1 300 ? 2.676 2.768 5.967 1.00 34.81 300 TYR A O 1
ATOM 2446 N N . PHE A 1 301 ? 0.750 2.702 7.105 1.00 29.80 301 PHE A N 1
ATOM 2447 C CA . PHE A 1 301 ? -0.118 3.020 5.976 1.00 29.80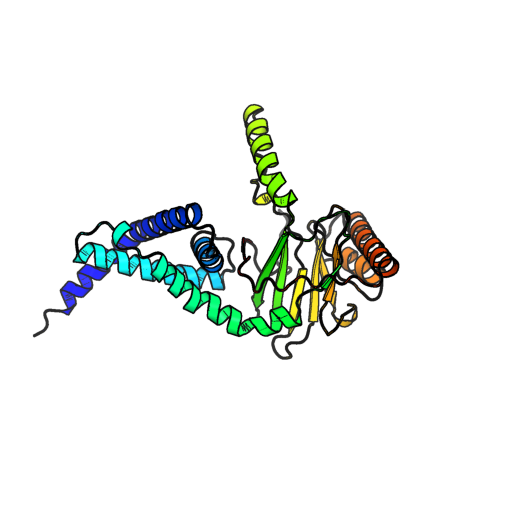 301 PHE A CA 1
ATOM 2448 C C . PHE A 1 301 ? -0.492 4.471 6.176 1.00 29.80 301 PHE A C 1
ATOM 2450 O O . PHE A 1 301 ? -0.912 4.872 7.263 1.00 29.80 301 PHE A O 1
ATOM 2457 N N . ASN A 1 302 ? -0.261 5.251 5.145 1.00 28.11 302 ASN A N 1
ATOM 2458 C CA . ASN A 1 302 ? -0.506 6.663 5.177 1.00 28.11 302 ASN A CA 1
ATOM 2459 C C . ASN A 1 302 ? -0.644 7.118 3.732 1.00 28.11 302 ASN A C 1
ATOM 2461 O O . ASN A 1 302 ? 0.380 7.283 3.084 1.00 28.11 302 ASN A O 1
ATOM 2465 N N . VAL A 1 303 ? -1.873 7.293 3.243 1.00 29.38 303 VAL A N 1
ATOM 2466 C CA . VAL A 1 303 ? -2.187 8.344 2.275 1.00 29.38 303 VAL A CA 1
ATOM 2467 C C . VAL A 1 303 ? -3.668 8.730 2.381 1.00 29.38 303 VAL A C 1
ATOM 2469 O O . VAL A 1 303 ? -4.575 7.971 2.036 1.00 29.38 303 VAL A O 1
ATOM 2472 N N . GLY A 1 304 ? -3.940 9.978 2.747 1.00 28.06 304 GLY A N 1
ATOM 2473 C CA . GLY A 1 304 ? -5.030 10.644 2.059 1.00 28.06 304 GLY A CA 1
ATOM 2474 C C . GLY A 1 304 ? -4.593 10.794 0.608 1.00 28.06 304 GLY A C 1
ATOM 2475 O O . GLY A 1 304 ? -3.706 11.587 0.359 1.00 28.06 304 GLY A O 1
ATOM 2476 N N . HIS A 1 305 ? -5.136 9.997 -0.309 1.00 27.50 305 HIS A N 1
ATOM 2477 C CA . HIS A 1 305 ? -5.644 10.414 -1.621 1.00 27.50 305 HIS A CA 1
ATOM 2478 C C . HIS A 1 305 ? -6.179 9.193 -2.378 1.00 27.50 305 HIS A C 1
ATOM 2480 O O . HIS A 1 305 ? -5.664 8.092 -2.262 1.00 27.50 305 HIS A O 1
ATOM 2486 N N . ARG A 1 306 ? -7.288 9.418 -3.089 1.00 31.36 306 ARG A N 1
ATOM 2487 C CA . ARG A 1 306 ? -8.058 8.446 -3.882 1.00 31.36 306 ARG A CA 1
ATOM 2488 C C . ARG A 1 306 ? -7.193 7.770 -4.961 1.00 31.36 306 ARG A C 1
ATOM 2490 O O . ARG A 1 306 ? -6.180 8.368 -5.329 1.00 31.36 306 ARG A O 1
ATOM 2497 N N . PRO A 1 307 ? -7.648 6.638 -5.542 1.00 33.50 307 PRO A N 1
ATOM 2498 C CA . PRO A 1 307 ? -7.014 6.037 -6.712 1.00 33.50 307 PRO A CA 1
ATOM 2499 C C . PRO A 1 307 ? -6.709 7.117 -7.741 1.00 33.50 307 PRO A C 1
ATOM 2501 O O . PRO A 1 307 ? -7.546 8.003 -7.978 1.00 33.50 307 PRO A O 1
ATOM 2504 N N . LEU A 1 308 ? -5.504 7.049 -8.308 1.00 39.41 308 LEU A N 1
ATOM 2505 C CA . LEU A 1 308 ? -4.943 7.999 -9.264 1.00 39.41 308 LEU A CA 1
ATOM 2506 C C . LEU A 1 308 ? -5.707 7.951 -10.596 1.00 39.41 308 LEU A C 1
ATOM 2508 O O . LEU A 1 308 ? -5.219 7.534 -11.638 1.00 39.41 308 LEU A O 1
ATOM 2512 N N . THR A 1 309 ? -6.960 8.373 -10.547 1.00 36.50 309 THR A N 1
ATOM 2513 C CA . THR A 1 309 ? -7.840 8.541 -11.692 1.00 36.50 309 THR A CA 1
ATOM 2514 C C . THR A 1 309 ? -7.754 9.997 -12.127 1.00 36.50 309 THR A C 1
ATOM 2516 O O . THR A 1 309 ? -7.746 10.915 -11.303 1.00 36.50 309 THR A O 1
ATOM 2519 N N . SER A 1 310 ? -7.705 10.220 -13.438 1.00 30.16 310 SER A N 1
ATOM 2520 C CA . SER A 1 310 ? -7.508 11.500 -14.140 1.00 30.16 310 SER A CA 1
ATOM 2521 C C . SER A 1 310 ? -8.535 12.615 -13.847 1.00 30.16 310 SER A C 1
ATOM 2523 O O . SER A 1 310 ? -8.566 13.629 -14.538 1.00 30.16 310 SER A O 1
ATOM 2525 N N . ARG A 1 311 ? -9.396 12.476 -12.830 1.00 28.36 311 ARG A N 1
ATOM 2526 C CA . ARG A 1 311 ? -10.531 13.375 -12.557 1.00 28.36 311 ARG A CA 1
ATOM 2527 C C . ARG A 1 311 ? -10.235 14.596 -11.678 1.00 28.36 311 ARG A C 1
ATOM 2529 O O . ARG A 1 311 ? -11.164 15.350 -11.398 1.00 28.36 311 ARG A O 1
ATOM 2536 N N . TRP A 1 312 ? -8.992 14.840 -11.267 1.00 26.58 312 TRP A N 1
ATOM 2537 C CA . TRP A 1 312 ? -8.667 15.923 -10.328 1.00 26.58 312 TRP A CA 1
ATOM 2538 C C . TRP A 1 312 ? -7.808 17.030 -10.936 1.00 26.58 312 TRP A C 1
ATOM 2540 O O . TRP A 1 312 ? -6.698 17.285 -10.484 1.00 26.58 312 TRP A O 1
ATOM 2550 N N . TRP A 1 313 ? -8.358 17.753 -11.911 1.00 29.50 313 TRP A N 1
ATOM 2551 C CA . TRP A 1 313 ? -8.013 19.167 -12.055 1.00 29.50 313 TRP A CA 1
ATOM 2552 C C . TRP A 1 313 ? -9.165 19.943 -12.701 1.00 29.50 313 TRP A C 1
ATOM 2554 O O . TRP A 1 313 ? -9.456 19.792 -13.885 1.00 29.50 313 TRP A O 1
ATOM 2564 N N . ARG A 1 314 ? -9.848 20.775 -11.909 1.00 23.55 314 ARG A N 1
ATOM 2565 C CA . ARG A 1 314 ? -10.521 21.967 -12.435 1.00 23.55 314 ARG A CA 1
ATOM 2566 C C . ARG A 1 314 ? -9.622 23.151 -12.074 1.00 23.55 314 ARG A C 1
ATOM 2568 O O . ARG A 1 314 ? -9.302 23.270 -10.889 1.00 23.55 314 ARG A O 1
ATOM 2575 N N . PRO A 1 315 ? -9.212 23.989 -13.041 1.00 26.00 315 PRO A N 1
ATOM 2576 C CA . PRO A 1 315 ? -8.483 25.211 -12.731 1.00 26.00 315 PRO A CA 1
ATOM 2577 C C . PRO A 1 315 ? -9.351 26.089 -11.822 1.00 26.00 315 PRO A C 1
ATOM 2579 O O . PRO A 1 315 ? -10.571 26.143 -12.012 1.00 26.00 315 PRO A O 1
ATOM 2582 N N . ARG A 1 316 ? -8.734 26.747 -10.840 1.00 30.73 316 ARG A N 1
ATOM 2583 C CA . ARG A 1 316 ? -9.292 27.995 -10.311 1.00 30.73 316 ARG A CA 1
ATOM 2584 C C . ARG A 1 316 ? -8.966 29.123 -11.270 1.00 30.73 316 ARG A C 1
ATOM 2586 O O . ARG A 1 316 ? -7.832 29.096 -11.800 1.00 30.73 316 ARG A O 1
#

Radius of gyration: 23.5 Å; chains: 1; bounding box: 73×49×62 Å

Sequence (316 aa):
MGGGSAAAAGVRDDARRLLPQAIQAIEKRLQAYLRKSPRHRVHRLLAEVALDDRWPPSVRQRALEIIRNEALRAAVEHLSTGKPLERCVSVKRLLNRLEKHVYEPFVGKYGALIERYKPLAIYESLYPPRPERVGVWVEEDERHIYITYWFTWRYDYSFEALGERFRIFAARLGLSSPPSPEEYRDYEPVTVVVDKGSERLVSVQFRVHYTLVDIDAEHLLLVEGRPVIYFALEGHTPVPKAESVDIIVRAVMQGNVIDVNRAPRALWAALVYRLGDVMERLRGAVSVEVEPLYGPSWRYFNVGHRPLTSRWWRPR